Protein AF-A0A8T3WHA7-F1 (afdb_monomer)

Foldseek 3Di:
DKQKDFPPDPPGVLVVLVVLLVQLVVVLVVPDDDDDDPDTDIDIDPDDWDPADAAEPEAWAKAQDDCCVVVVQQLAGIETEQWQAELQQAFPVGTGNLQSAQQLQPLSSRRDSHTYGHDADLVVVLVNVVVSQVVQVVVVHHAAEYEYAPNYACQAPVNPVVLLSVLVSLLVVLHEYEGEHLHHADDVSSLVSLVSSVYAYEDEEEACVSNVSVVSVVSHLVRSVVRLVNSVVSPHNREYEYEFQQADLQRAPRNVSVVVRLPDQAYEYEYGKRSGFVVCCNGVVHSCSLQDPDDDDDPDDDGPQWDQDPSSIITGPDGHVNVVCCCVVVQNRYAYCDDDPVDGRGSDPDGPPVPDDDDDDDDDDD

Secondary structure (DSSP, 8-state):
-PEEEETT-TTHHHHHHHHHHHHHHHHHT-SS---------EEEES--------EEEEEPEEE---GGGT-TT----EEEESBSS-GGGB-TTS-B-TT-S-TT-TTGGG--SS-EEEE--HHHHHHHHHHHHHHHHHTT----EEEE-SSS-S-SGGGHHHHHHHHHHHHHHT-EEEEEESS----HHHHHHHHHTT-EEEEEE--STT-HHHHHTT--HHHHHHHHHHHHHTT-EEEEEEEE-TTSTT-GGGHHHHHHHTTSS-EEEEE-EE-SHHHHHHHHSSTHHHH-S----TTSS--TTEEE-TTS-EEE-S--HHHHHHHHHTTTSEEEEEE-SS-EEESSSS-TT-SS----------

Structure (mmCIF, N/CA/C/O backbone):
data_AF-A0A8T3WHA7-F1
#
_entry.id   AF-A0A8T3WHA7-F1
#
loop_
_atom_site.group_PDB
_atom_site.id
_atom_site.type_symbol
_atom_site.label_atom_id
_atom_site.label_alt_id
_atom_site.label_comp_id
_atom_site.label_asym_id
_atom_site.label_entity_id
_atom_site.label_seq_id
_atom_site.pdbx_PDB_ins_code
_atom_site.Cartn_x
_atom_site.Cartn_y
_atom_site.Cartn_z
_atom_site.occupancy
_atom_site.B_iso_or_equiv
_atom_site.auth_seq_id
_atom_site.auth_comp_id
_atom_site.auth_asym_id
_atom_site.auth_atom_id
_atom_site.pdbx_PDB_model_num
ATOM 1 N N 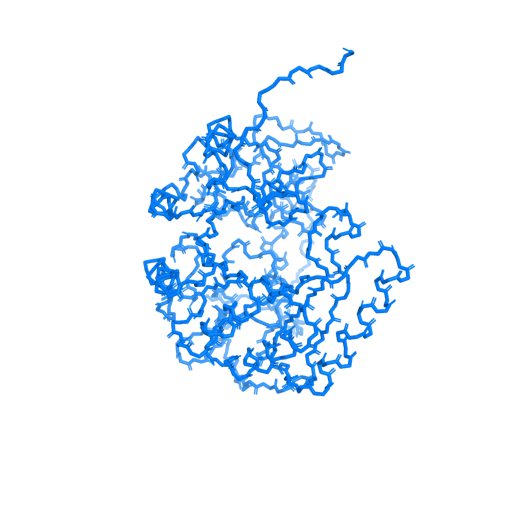. MET A 1 1 ? 27.955 1.549 -12.314 1.00 40.16 1 MET A N 1
ATOM 2 C CA . MET A 1 1 ? 27.304 2.764 -12.848 1.00 40.16 1 MET A CA 1
ATOM 3 C C . MET A 1 1 ? 28.083 3.935 -12.259 1.00 40.16 1 MET A C 1
ATOM 5 O O . MET A 1 1 ? 28.284 3.903 -11.056 1.00 40.16 1 MET A O 1
ATOM 9 N N . LYS A 1 2 ? 28.648 4.851 -13.061 1.00 30.55 2 LYS A N 1
ATOM 10 C CA . LYS A 1 2 ? 29.386 6.024 -12.544 1.00 30.55 2 LYS A CA 1
ATOM 11 C C . LYS A 1 2 ? 28.406 7.191 -12.464 1.00 30.55 2 LYS A C 1
ATOM 13 O O . LYS A 1 2 ? 27.786 7.493 -13.479 1.00 30.55 2 LYS A O 1
ATOM 18 N N . TYR A 1 3 ? 28.237 7.795 -11.293 1.00 37.09 3 TYR A N 1
ATOM 19 C CA . TYR A 1 3 ? 27.283 8.892 -11.108 1.00 37.09 3 TYR A CA 1
ATOM 20 C C . TYR A 1 3 ? 27.925 10.218 -11.524 1.00 37.09 3 TYR A C 1
ATOM 22 O O . TYR A 1 3 ? 29.028 10.520 -11.076 1.00 37.09 3 TYR A O 1
ATOM 30 N N . GLU A 1 4 ? 27.254 10.985 -12.385 1.00 39.81 4 GLU A N 1
ATOM 31 C CA . GLU A 1 4 ? 27.650 12.338 -12.795 1.00 39.81 4 GLU A CA 1
ATOM 32 C C . GLU A 1 4 ? 27.213 13.356 -11.731 1.00 39.81 4 GLU A C 1
ATOM 34 O O . GLU A 1 4 ? 26.035 13.442 -11.380 1.00 39.81 4 GLU A O 1
ATOM 39 N N . ILE A 1 5 ? 28.170 14.119 -11.198 1.00 40.69 5 ILE A N 1
ATOM 40 C CA . ILE A 1 5 ? 27.981 15.039 -10.076 1.00 40.69 5 ILE A CA 1
ATOM 41 C C . ILE A 1 5 ? 28.336 16.463 -10.454 1.00 40.69 5 ILE A C 1
ATOM 43 O O . ILE A 1 5 ? 29.430 16.734 -10.940 1.00 40.69 5 ILE A O 1
ATOM 47 N N . ARG A 1 6 ? 27.437 17.401 -10.141 1.00 39.78 6 ARG A N 1
ATOM 48 C CA . ARG A 1 6 ? 27.752 18.831 -10.161 1.00 39.78 6 ARG A CA 1
ATOM 49 C C . ARG A 1 6 ? 28.336 19.263 -8.817 1.00 39.78 6 ARG A C 1
ATOM 51 O O . ARG A 1 6 ? 27.731 19.012 -7.777 1.00 39.78 6 ARG A O 1
ATOM 58 N N . ASN A 1 7 ? 29.453 19.990 -8.838 1.00 38.12 7 ASN A N 1
ATOM 59 C CA . ASN A 1 7 ? 30.109 20.517 -7.628 1.00 38.12 7 ASN A CA 1
ATOM 60 C C . ASN A 1 7 ? 29.247 21.498 -6.798 1.00 38.12 7 ASN A C 1
ATOM 62 O O . ASN A 1 7 ? 29.589 21.790 -5.655 1.00 38.12 7 ASN A O 1
ATOM 66 N N . ASP A 1 8 ? 28.142 22.015 -7.346 1.00 41.88 8 ASP A N 1
ATOM 67 C CA . ASP A 1 8 ? 27.222 22.948 -6.679 1.00 41.88 8 ASP A CA 1
ATOM 68 C C . ASP A 1 8 ? 25.959 22.280 -6.099 1.00 41.88 8 ASP A C 1
ATOM 70 O O . ASP A 1 8 ? 25.165 22.934 -5.414 1.00 41.88 8 ASP A O 1
ATOM 74 N N . ALA A 1 9 ? 25.755 20.981 -6.329 1.00 41.91 9 ALA A N 1
ATOM 75 C CA . ALA A 1 9 ? 24.540 20.291 -5.921 1.00 41.91 9 ALA A CA 1
ATOM 76 C C . ALA A 1 9 ? 24.609 19.850 -4.449 1.00 41.91 9 ALA A C 1
ATOM 78 O O . ALA A 1 9 ? 25.052 18.752 -4.130 1.00 41.91 9 ALA A O 1
ATOM 79 N N . ARG A 1 10 ? 24.081 20.677 -3.534 1.00 42.28 10 ARG A N 1
ATOM 80 C CA . ARG A 1 10 ? 23.815 20.264 -2.135 1.00 42.28 10 ARG A CA 1
ATOM 81 C C . ARG A 1 10 ? 22.790 19.116 -2.019 1.00 42.28 10 ARG A C 1
ATOM 83 O O . ARG A 1 10 ? 22.665 18.539 -0.946 1.00 42.28 10 ARG A O 1
ATOM 90 N N . HIS A 1 11 ? 22.097 18.778 -3.113 1.00 51.94 11 HIS A N 1
ATOM 91 C CA . HIS A 1 11 ? 21.037 17.764 -3.197 1.00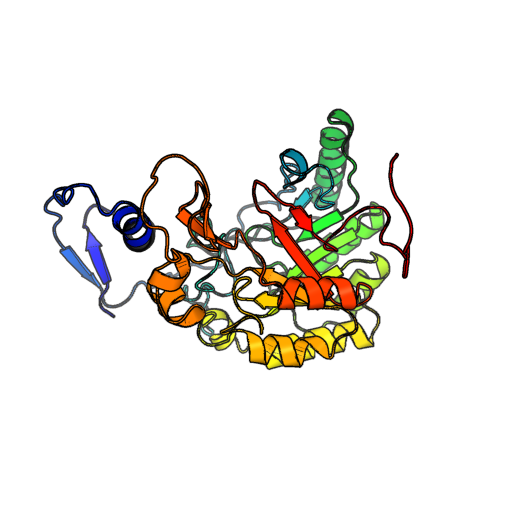 51.94 11 HIS A CA 1
ATOM 92 C C . HIS A 1 11 ? 21.142 16.959 -4.501 1.00 51.94 11 HIS A C 1
ATOM 94 O O . HIS A 1 11 ? 20.282 17.013 -5.378 1.00 51.94 11 HIS A O 1
ATOM 100 N N . LEU A 1 12 ? 22.257 16.258 -4.663 1.00 45.53 12 LEU A N 1
ATOM 101 C CA . LEU A 1 12 ? 22.619 15.569 -5.895 1.00 45.53 12 LEU A CA 1
ATOM 102 C C . LEU A 1 12 ? 21.542 14.614 -6.438 1.00 45.53 12 LEU A C 1
ATOM 104 O O . LEU A 1 12 ? 21.208 14.664 -7.621 1.00 45.53 12 LEU A O 1
ATOM 108 N N . ASP A 1 13 ? 20.943 13.788 -5.584 1.00 47.16 13 ASP A N 1
ATOM 109 C CA . ASP A 1 13 ? 19.975 12.794 -6.064 1.00 47.16 13 ASP A CA 1
ATOM 110 C C . ASP A 1 13 ? 18.597 13.410 -6.357 1.00 47.16 13 ASP A C 1
ATOM 112 O O . ASP A 1 13 ? 17.824 12.857 -7.142 1.00 47.16 13 ASP A O 1
ATOM 116 N N . GLU A 1 14 ? 18.294 14.591 -5.799 1.00 48.38 14 GLU A N 1
ATOM 117 C CA . GLU A 1 14 ? 17.139 15.385 -6.236 1.00 48.38 14 GLU A CA 1
ATOM 118 C C . GLU A 1 14 ? 17.331 15.859 -7.679 1.00 48.38 14 GLU A C 1
ATOM 120 O O . GLU A 1 14 ? 16.380 15.845 -8.459 1.00 48.38 14 GLU A O 1
ATOM 125 N N . VAL A 1 15 ? 18.563 16.218 -8.062 1.00 45.53 15 VAL A N 1
ATOM 126 C CA . VAL A 1 15 ? 18.905 16.586 -9.442 1.00 45.53 15 VAL A CA 1
ATOM 127 C C . VAL A 1 15 ? 18.778 15.376 -10.368 1.00 45.53 15 VAL A C 1
ATOM 129 O O . VAL A 1 15 ? 18.113 15.493 -11.393 1.00 45.53 15 VAL A O 1
ATOM 132 N N . ILE A 1 16 ? 19.306 14.204 -9.998 1.00 48.34 16 ILE A N 1
ATOM 133 C CA . ILE A 1 16 ? 19.208 12.973 -10.810 1.00 48.34 16 ILE A CA 1
ATOM 134 C C . ILE A 1 16 ? 17.740 12.576 -11.043 1.00 48.34 16 ILE A C 1
ATOM 136 O O . ILE A 1 16 ? 17.323 12.343 -12.179 1.00 48.34 16 ILE A O 1
ATOM 140 N N . ARG A 1 17 ? 16.912 12.570 -9.989 1.00 49.81 17 ARG A N 1
ATOM 141 C CA . ARG A 1 17 ? 15.473 12.263 -10.108 1.00 49.81 17 ARG A CA 1
ATOM 142 C C . ARG A 1 17 ? 14.710 13.323 -10.894 1.00 49.81 17 ARG A C 1
ATOM 144 O O . ARG A 1 17 ? 13.746 12.988 -11.582 1.00 49.81 17 ARG A O 1
ATOM 151 N N . LYS A 1 18 ? 15.122 14.589 -10.795 1.00 49.97 18 LYS A N 1
ATOM 152 C CA . LYS A 1 18 ? 14.553 15.681 -11.586 1.00 49.97 18 LYS A CA 1
ATOM 153 C C . LYS A 1 18 ? 14.903 15.525 -13.063 1.00 49.97 18 LYS A C 1
ATOM 155 O O . LYS A 1 18 ? 14.008 15.709 -13.870 1.00 49.97 18 LYS A O 1
ATOM 160 N N . VAL A 1 19 ? 16.127 15.120 -13.410 1.00 47.56 19 VAL A N 1
ATOM 161 C CA . VAL A 1 19 ? 16.566 14.876 -14.798 1.00 47.56 19 VAL A CA 1
ATOM 162 C C . VAL A 1 19 ? 15.816 13.696 -15.426 1.00 47.56 19 VAL A C 1
ATOM 164 O O . VAL A 1 19 ? 15.182 13.878 -16.457 1.00 47.56 19 VAL A O 1
ATOM 167 N N . ALA A 1 20 ? 15.737 12.540 -14.758 1.00 49.28 20 ALA A N 1
ATOM 168 C CA . ALA A 1 20 ? 15.007 11.373 -15.283 1.00 49.28 20 ALA A CA 1
ATOM 169 C C . ALA A 1 20 ? 13.495 11.619 -15.508 1.00 49.28 20 ALA A C 1
ATOM 171 O O . ALA A 1 20 ? 12.831 10.893 -16.245 1.00 49.28 20 ALA A O 1
ATOM 172 N N . ARG A 1 21 ? 12.924 12.634 -14.847 1.00 50.75 21 ARG A N 1
ATOM 173 C CA . ARG A 1 21 ? 11.528 13.077 -15.021 1.00 50.75 21 ARG A CA 1
ATOM 174 C C . ARG A 1 21 ? 11.394 14.260 -15.966 1.00 50.75 21 ARG A C 1
ATOM 176 O O . ARG A 1 21 ? 10.354 14.400 -16.604 1.00 50.75 21 ARG A O 1
ATOM 183 N N . GLN A 1 22 ? 12.429 15.093 -16.054 1.00 51.22 22 GLN A N 1
ATOM 184 C CA . GLN A 1 22 ? 12.576 16.073 -17.115 1.00 51.22 22 GLN A CA 1
ATOM 185 C C . GLN A 1 22 ? 12.538 15.346 -18.460 1.00 51.22 22 GLN A C 1
ATOM 187 O O . GLN A 1 22 ? 11.858 15.833 -19.339 1.00 51.22 22 GLN A O 1
ATOM 192 N N . ASP A 1 23 ? 13.080 14.129 -18.572 1.00 52.00 23 ASP A N 1
ATOM 193 C CA . ASP A 1 23 ? 12.913 13.288 -19.767 1.00 52.00 23 ASP A CA 1
ATOM 194 C C . ASP A 1 23 ? 11.439 12.991 -20.095 1.00 52.00 23 ASP A C 1
ATOM 196 O O . ASP A 1 23 ? 11.035 13.079 -21.250 1.00 52.00 23 ASP A O 1
ATOM 200 N N . VAL A 1 24 ? 10.598 12.684 -19.097 1.00 51.25 24 VAL A N 1
ATOM 201 C CA . VAL A 1 24 ? 9.149 12.479 -19.308 1.00 51.25 24 VAL A CA 1
ATOM 202 C C . VAL A 1 24 ? 8.465 13.789 -19.711 1.00 51.25 24 VAL A C 1
ATOM 204 O O . VAL A 1 24 ? 7.622 13.794 -20.604 1.00 51.25 24 VAL A O 1
ATOM 207 N N . TYR A 1 25 ? 8.826 14.905 -19.074 1.00 52.03 25 TYR A N 1
ATOM 208 C CA . TYR A 1 25 ? 8.249 16.227 -19.332 1.00 52.03 25 TYR A CA 1
ATOM 209 C C . TYR A 1 25 ? 8.681 16.821 -20.687 1.00 52.03 25 TYR A C 1
ATOM 211 O O . TYR A 1 25 ? 7.833 17.282 -21.446 1.00 52.03 25 TYR A O 1
ATOM 219 N N . ASP A 1 26 ? 9.971 16.776 -21.014 1.00 52.84 26 ASP A N 1
ATOM 220 C CA . ASP A 1 26 ? 10.573 17.275 -22.255 1.00 52.84 26 ASP A CA 1
ATOM 221 C C . ASP A 1 26 ? 10.118 16.455 -23.459 1.00 52.84 26 ASP A C 1
ATOM 223 O O . ASP A 1 26 ? 9.822 17.024 -24.507 1.00 52.84 26 ASP A O 1
ATOM 227 N N . PHE A 1 27 ? 9.978 15.136 -23.299 1.00 50.53 27 PHE A N 1
ATOM 228 C CA . PHE A 1 27 ? 9.479 14.266 -24.359 1.00 50.53 27 PHE A CA 1
ATOM 229 C C . PHE A 1 27 ? 7.970 14.444 -24.605 1.00 50.53 27 PHE A C 1
ATOM 231 O O . PHE A 1 27 ? 7.533 14.531 -25.750 1.00 50.53 27 PHE A O 1
ATOM 238 N N . MET A 1 28 ? 7.156 14.590 -23.547 1.00 47.47 28 MET A N 1
ATOM 239 C CA . MET A 1 28 ? 5.741 14.994 -23.677 1.00 47.47 28 MET A CA 1
ATOM 240 C C . MET A 1 28 ? 5.586 16.356 -24.381 1.00 47.47 28 MET A C 1
ATOM 242 O O . MET A 1 28 ? 4.545 16.641 -24.973 1.00 47.47 28 MET A O 1
ATOM 246 N N . LEU A 1 29 ? 6.621 17.198 -24.319 1.00 49.56 29 LEU A N 1
ATOM 247 C CA . LEU A 1 29 ? 6.696 18.523 -24.922 1.00 49.56 29 LEU A CA 1
ATOM 248 C C . LEU A 1 29 ? 7.564 18.563 -26.185 1.00 49.56 29 LEU A C 1
ATOM 250 O O . LEU A 1 29 ? 8.117 19.627 -26.473 1.00 49.56 29 LEU A O 1
ATOM 254 N N . GLU A 1 30 ? 7.644 17.483 -26.978 1.00 47.81 30 GLU A N 1
ATOM 255 C CA . GLU A 1 30 ? 8.299 17.449 -28.302 1.00 47.81 30 GLU A CA 1
ATOM 256 C C . GLU A 1 30 ? 7.626 18.374 -29.352 1.00 47.81 30 GLU A C 1
ATOM 258 O O . GLU A 1 30 ? 7.249 17.983 -30.449 1.00 47.81 30 GLU A O 1
ATOM 263 N N . ARG A 1 31 ? 7.492 19.659 -29.022 1.00 46.69 31 ARG A N 1
ATOM 264 C CA . ARG A 1 31 ? 7.712 20.842 -29.850 1.00 46.69 31 ARG A CA 1
ATOM 265 C C . ARG A 1 31 ? 8.140 22.013 -28.956 1.00 46.69 31 ARG A C 1
ATOM 267 O O . ARG A 1 31 ? 7.382 22.972 -28.809 1.00 46.69 31 ARG A O 1
ATOM 274 N N . LYS A 1 32 ? 9.360 22.006 -28.409 1.00 40.16 32 LYS A N 1
ATOM 275 C CA . LYS A 1 32 ? 10.123 23.249 -28.177 1.00 40.16 32 LYS A CA 1
ATOM 276 C C . LYS A 1 32 ? 11.614 22.982 -27.982 1.00 40.16 32 LYS A C 1
ATOM 278 O O . LYS A 1 32 ? 12.018 21.958 -27.460 1.00 40.16 32 LYS A O 1
ATOM 283 N N . LYS A 1 33 ? 12.393 23.928 -28.514 1.00 43.38 33 LYS A N 1
ATOM 284 C CA . LYS A 1 33 ? 13.851 23.919 -28.691 1.00 43.38 33 LYS A CA 1
ATOM 285 C C . LYS A 1 33 ? 14.609 23.400 -27.459 1.00 43.38 33 LYS A C 1
ATOM 287 O O . LYS A 1 33 ? 14.170 23.691 -26.348 1.00 43.38 33 LYS A O 1
ATOM 292 N N . PRO A 1 34 ? 15.779 22.760 -27.656 1.00 41.41 34 PRO A N 1
ATOM 293 C CA . PRO A 1 34 ? 16.644 22.363 -26.552 1.00 41.41 34 PRO A CA 1
ATOM 294 C C . PRO A 1 34 ? 16.925 23.575 -25.662 1.00 41.41 34 PRO A C 1
ATOM 296 O O . PRO A 1 34 ? 17.390 24.618 -26.134 1.00 41.41 34 PRO A O 1
ATOM 299 N N . VAL A 1 35 ? 16.594 23.456 -24.377 1.00 43.19 35 VAL A N 1
ATOM 300 C CA . VAL A 1 35 ? 17.000 24.437 -23.374 1.00 43.19 35 VAL A CA 1
ATOM 301 C C . VAL A 1 35 ? 18.508 24.286 -23.224 1.00 43.19 35 VAL A C 1
ATOM 303 O O . VAL A 1 35 ? 18.991 23.202 -22.911 1.00 43.19 35 VAL A O 1
ATOM 306 N N . ALA A 1 36 ? 19.251 25.360 -23.492 1.00 37.62 36 ALA A N 1
ATOM 307 C CA . ALA A 1 36 ? 20.700 25.380 -23.349 1.00 37.62 36 ALA A CA 1
ATOM 308 C C . ALA A 1 36 ? 21.089 24.916 -21.937 1.00 37.62 36 ALA A C 1
ATOM 310 O O . ALA A 1 36 ? 20.814 25.593 -20.941 1.00 37.62 36 ALA A O 1
ATOM 311 N N . THR A 1 37 ? 21.714 23.746 -21.850 1.00 42.59 37 THR A N 1
ATOM 312 C CA . THR A 1 37 ? 22.305 23.237 -20.617 1.00 42.59 37 THR A CA 1
ATOM 313 C C . THR A 1 37 ? 23.469 24.150 -20.253 1.00 42.59 37 THR A C 1
ATOM 315 O O . THR A 1 37 ? 24.448 24.235 -20.991 1.00 42.59 37 THR A O 1
ATOM 318 N N . ARG A 1 38 ? 23.349 24.877 -19.134 1.00 39.62 38 ARG A N 1
ATOM 319 C CA . ARG A 1 38 ? 24.475 25.605 -18.530 1.00 39.62 38 ARG A CA 1
ATOM 320 C C . ARG A 1 38 ? 25.650 24.641 -18.367 1.00 39.62 38 ARG A C 1
ATOM 322 O O . ARG A 1 38 ? 25.453 23.568 -17.805 1.00 39.62 38 ARG A O 1
ATOM 329 N N . GLU A 1 39 ? 26.837 25.052 -18.808 1.00 37.31 39 GLU A N 1
ATOM 330 C CA . GLU A 1 39 ? 28.090 24.347 -18.533 1.00 37.31 39 GLU A CA 1
ATOM 331 C C . GLU A 1 39 ? 28.234 24.156 -17.019 1.00 37.31 39 GLU A C 1
ATOM 333 O O . GLU A 1 39 ? 28.445 25.107 -16.265 1.00 37.31 39 GLU A O 1
ATOM 338 N N . SER A 1 40 ? 28.051 22.923 -16.561 1.00 39.84 40 SER A N 1
ATOM 339 C CA . SER A 1 40 ? 28.332 22.518 -15.191 1.00 39.84 40 SER A CA 1
ATOM 340 C C . SER A 1 40 ? 29.525 21.581 -15.197 1.00 39.84 40 SER A C 1
ATOM 342 O O . SER A 1 40 ? 29.565 20.625 -15.965 1.00 39.84 40 SER A O 1
ATOM 344 N N . THR A 1 41 ? 30.505 21.863 -14.343 1.00 37.88 41 THR A N 1
ATOM 345 C CA . THR A 1 41 ? 31.694 21.029 -14.173 1.00 37.88 41 THR A CA 1
ATOM 346 C C . THR A 1 41 ? 31.289 19.693 -13.550 1.00 37.88 41 THR A C 1
ATOM 348 O O . THR A 1 41 ? 30.722 19.664 -12.455 1.00 37.88 41 THR A O 1
ATOM 351 N N . VAL A 1 42 ? 31.558 18.611 -14.277 1.00 41.38 42 VAL A N 1
ATOM 352 C CA . VAL A 1 42 ? 31.178 17.235 -13.940 1.00 41.38 42 VAL A CA 1
ATOM 353 C C . VAL A 1 42 ? 32.259 16.563 -13.092 1.00 41.38 42 VAL A C 1
ATOM 355 O O . VAL A 1 42 ? 33.441 16.626 -13.425 1.00 41.38 42 VAL A O 1
ATOM 358 N N . VAL A 1 43 ? 31.853 15.870 -12.030 1.00 40.94 43 VAL A N 1
ATOM 359 C CA . VAL A 1 43 ? 32.687 14.973 -11.216 1.00 40.94 43 VAL A CA 1
ATOM 360 C C . VAL A 1 43 ? 32.033 13.593 -11.183 1.00 40.94 43 VAL A C 1
ATOM 362 O O . VAL A 1 43 ? 30.818 13.498 -11.102 1.00 40.94 43 VAL A O 1
ATOM 365 N N . TYR A 1 44 ? 32.815 12.516 -11.243 1.00 44.50 44 TYR A N 1
ATOM 366 C CA . TYR A 1 44 ? 32.292 11.150 -11.153 1.00 44.50 44 TYR A CA 1
ATOM 367 C C . TYR A 1 44 ? 32.614 10.545 -9.785 1.00 44.50 44 TYR A C 1
ATOM 369 O O . TYR A 1 44 ? 33.762 10.632 -9.350 1.00 44.50 44 TYR A O 1
ATOM 377 N N . VAL A 1 45 ? 31.637 9.911 -9.128 1.00 41.94 45 VAL A N 1
ATOM 378 C CA . VAL A 1 45 ? 31.883 9.070 -7.938 1.00 41.94 45 VAL A CA 1
ATOM 379 C C . VAL A 1 45 ? 31.436 7.636 -8.184 1.00 41.94 45 VAL A C 1
ATOM 381 O O . VAL A 1 45 ? 30.446 7.382 -8.877 1.00 41.94 45 VAL A O 1
ATOM 384 N N . ASP A 1 46 ? 32.188 6.705 -7.603 1.00 37.94 46 ASP A N 1
ATOM 385 C CA . ASP A 1 46 ? 31.959 5.269 -7.754 1.00 37.94 46 ASP A CA 1
ATOM 386 C C . ASP A 1 46 ? 30.933 4.717 -6.742 1.00 37.94 46 ASP A C 1
ATOM 388 O O . ASP A 1 46 ? 30.377 3.646 -6.974 1.00 37.94 46 ASP A O 1
ATOM 392 N N . ASP A 1 47 ? 30.662 5.436 -5.642 1.00 41.22 47 ASP A N 1
ATOM 393 C CA . ASP A 1 47 ? 29.759 5.004 -4.564 1.00 41.22 47 ASP A CA 1
ATOM 394 C C . ASP A 1 47 ? 29.211 6.208 -3.763 1.00 41.22 47 ASP A C 1
ATOM 396 O O . ASP A 1 47 ? 29.966 7.119 -3.411 1.00 41.22 47 ASP A O 1
ATOM 400 N N . ILE A 1 48 ? 27.909 6.210 -3.446 1.00 46.19 48 ILE A N 1
ATOM 401 C CA . ILE A 1 48 ? 27.276 7.152 -2.507 1.00 46.19 48 ILE A CA 1
ATOM 402 C C . ILE A 1 48 ? 26.942 6.364 -1.238 1.00 46.19 48 ILE A C 1
ATOM 404 O O . ILE A 1 48 ? 25.850 5.822 -1.072 1.00 46.19 48 ILE A O 1
ATOM 408 N N . GLN A 1 49 ? 27.895 6.302 -0.307 1.00 39.44 49 GLN A N 1
ATOM 409 C CA . GLN A 1 49 ? 27.667 5.632 0.972 1.00 39.44 49 GLN A CA 1
ATOM 410 C C . GLN A 1 49 ? 26.908 6.538 1.938 1.00 39.44 49 GLN A C 1
ATOM 412 O O . GLN A 1 49 ? 27.487 7.349 2.665 1.00 39.44 49 GLN A O 1
ATOM 417 N N . SER A 1 50 ? 25.596 6.344 2.011 1.00 42.06 50 SER A N 1
ATOM 418 C CA . SER A 1 50 ? 24.815 6.815 3.149 1.00 42.06 50 SER A CA 1
ATOM 419 C C . SER A 1 50 ? 25.254 6.060 4.411 1.00 42.06 50 SER A C 1
ATOM 421 O O . SER A 1 50 ? 24.940 4.886 4.594 1.00 42.06 50 SER A O 1
ATOM 423 N N . ARG A 1 51 ? 25.972 6.735 5.319 1.00 40.75 51 ARG A N 1
ATOM 424 C CA . ARG A 1 51 ? 26.222 6.255 6.697 1.00 40.75 51 ARG A CA 1
ATOM 425 C C . ARG A 1 51 ? 24.998 6.448 7.607 1.00 40.75 51 ARG A C 1
ATOM 427 O O . ARG A 1 51 ? 25.150 6.559 8.826 1.00 40.75 51 ARG A O 1
ATOM 434 N N . ALA A 1 52 ? 23.802 6.599 7.041 1.00 44.84 52 ALA A N 1
ATOM 435 C CA . ALA A 1 52 ? 22.651 7.059 7.794 1.00 44.84 52 ALA A CA 1
ATOM 436 C C . ALA A 1 52 ? 22.117 5.955 8.708 1.00 44.84 52 ALA A C 1
ATOM 438 O O . ALA A 1 52 ? 21.475 5.002 8.275 1.00 44.84 52 ALA A O 1
ATOM 439 N N . LYS A 1 53 ? 22.370 6.113 10.007 1.00 54.31 53 LYS A N 1
ATOM 440 C CA . LYS A 1 53 ? 21.639 5.380 11.036 1.00 54.31 53 LYS A CA 1
ATOM 441 C C . LYS A 1 53 ? 20.189 5.855 11.026 1.00 54.31 53 LYS A C 1
ATOM 443 O O . LYS A 1 53 ? 19.927 7.050 10.873 1.00 54.31 53 LYS A O 1
ATOM 448 N N . ILE A 1 54 ? 19.264 4.921 11.223 1.00 61.03 54 ILE A N 1
ATOM 449 C CA . ILE A 1 54 ? 17.855 5.241 11.432 1.00 61.03 54 ILE A CA 1
ATOM 450 C C . ILE A 1 54 ? 17.744 6.280 12.551 1.00 61.03 54 ILE A C 1
ATOM 452 O O . ILE A 1 54 ? 18.225 6.051 13.661 1.00 61.03 54 ILE A O 1
ATOM 456 N N . THR A 1 55 ? 17.143 7.426 12.241 1.00 60.06 55 THR A N 1
ATOM 457 C CA . THR A 1 55 ? 17.082 8.573 13.155 1.00 60.06 55 THR A CA 1
ATOM 458 C C . THR A 1 55 ? 15.625 8.857 13.537 1.00 60.06 55 THR A C 1
ATOM 460 O O . THR A 1 55 ? 14.768 8.914 12.654 1.00 60.06 55 THR A O 1
ATOM 463 N N . PRO A 1 56 ? 15.295 9.037 14.826 1.00 69.81 56 PRO A N 1
ATOM 464 C CA . PRO A 1 56 ? 13.966 9.491 15.227 1.00 69.81 56 PRO A CA 1
ATOM 465 C C . PRO A 1 56 ? 13.688 10.917 14.716 1.00 69.81 56 PRO A C 1
ATOM 467 O O . PRO A 1 56 ? 14.505 11.809 14.928 1.00 69.81 56 PRO A O 1
ATOM 470 N N . LEU A 1 57 ? 12.540 11.152 14.074 1.00 66.62 57 LEU A N 1
ATOM 471 C CA . LEU A 1 57 ? 12.120 12.479 13.561 1.00 66.62 57 LEU A CA 1
ATOM 472 C C . LEU A 1 57 ? 11.050 13.156 14.435 1.00 66.62 57 LEU A C 1
ATOM 474 O O . LEU A 1 57 ? 10.540 14.222 14.104 1.00 66.62 57 LEU A O 1
ATOM 478 N N . GLY A 1 58 ? 10.705 12.539 15.566 1.00 76.06 58 GLY A N 1
ATOM 479 C CA . GLY A 1 58 ? 9.603 12.952 16.436 1.00 76.06 58 GLY A CA 1
ATOM 480 C C . GLY A 1 58 ? 8.356 12.093 16.233 1.00 76.06 58 GLY A C 1
ATOM 481 O O . GLY A 1 58 ? 8.432 11.001 15.675 1.00 76.06 58 GLY A O 1
ATOM 482 N N . HIS A 1 59 ? 7.205 12.560 16.715 1.00 79.69 59 HIS A N 1
ATOM 483 C CA . HIS A 1 59 ? 5.983 11.753 16.753 1.00 79.69 59 HIS A CA 1
ATOM 484 C C . HIS A 1 59 ? 5.326 11.551 15.377 1.00 79.69 59 HIS A C 1
ATOM 486 O O . HIS A 1 59 ? 5.435 12.379 14.466 1.00 79.69 59 HIS A O 1
ATOM 492 N N . ALA A 1 60 ? 4.593 10.446 15.235 1.00 81.06 60 ALA A N 1
ATOM 493 C CA . ALA A 1 60 ? 3.811 10.151 14.043 1.00 81.06 60 ALA A CA 1
ATOM 494 C C . ALA A 1 60 ? 2.700 11.191 13.807 1.00 81.06 60 ALA A C 1
ATOM 496 O O . ALA A 1 60 ? 1.980 11.609 14.718 1.00 81.06 60 ALA A O 1
ATOM 497 N N . GLU A 1 61 ? 2.558 11.618 12.553 1.00 83.56 61 GLU A N 1
ATOM 498 C CA . GLU A 1 61 ? 1.589 12.634 12.145 1.00 83.56 61 GLU A CA 1
ATOM 499 C C . GLU A 1 61 ? 0.310 11.987 11.613 1.00 83.56 61 GLU A C 1
ATOM 501 O O . GLU A 1 61 ? 0.350 11.208 10.660 1.00 83.56 61 GLU A O 1
ATOM 506 N N . VAL A 1 62 ? -0.836 12.376 12.176 1.00 83.56 62 VAL A N 1
ATOM 507 C CA . VAL A 1 62 ? -2.154 12.070 11.611 1.00 83.56 62 VAL A CA 1
ATOM 508 C C . VAL A 1 62 ? -2.535 13.196 10.658 1.00 83.56 62 VAL A C 1
ATOM 510 O O . VAL A 1 62 ? -2.676 14.346 11.067 1.00 83.56 62 VAL A O 1
ATOM 513 N N . ARG A 1 63 ? -2.703 12.872 9.375 1.00 84.00 63 ARG A N 1
ATOM 514 C CA . ARG A 1 63 ? -3.058 13.845 8.332 1.00 84.00 63 ARG A CA 1
ATOM 515 C C . ARG A 1 63 ? -4.522 13.690 7.940 1.00 84.00 63 ARG A C 1
ATOM 517 O O . ARG A 1 63 ? -4.907 12.643 7.417 1.00 84.00 63 ARG A O 1
ATOM 524 N N . THR A 1 64 ? -5.306 14.747 8.140 1.00 77.88 64 THR A N 1
ATOM 525 C CA . THR A 1 64 ? -6.731 14.836 7.765 1.00 77.88 64 THR A CA 1
ATOM 526 C C . THR A 1 64 ? -6.951 15.144 6.285 1.00 77.88 64 THR A C 1
ATOM 528 O O . THR A 1 64 ? -8.027 14.873 5.758 1.00 77.88 64 THR A O 1
ATOM 531 N N . SER A 1 65 ? -5.928 15.650 5.583 1.00 65.31 65 SER A N 1
ATOM 532 C CA . SER A 1 65 ? -5.978 15.906 4.142 1.00 65.31 65 SER A CA 1
ATOM 533 C C . SER A 1 65 ? -5.901 14.595 3.342 1.00 65.31 65 SER A C 1
ATOM 535 O O . SER A 1 65 ? -4.841 14.028 3.031 1.00 65.31 65 SER A O 1
ATOM 537 N N . GLY A 1 66 ? -7.088 14.072 3.045 1.00 59.97 66 GLY A N 1
ATOM 538 C CA . GLY A 1 66 ? -7.314 12.854 2.277 1.00 59.97 66 GLY A CA 1
ATOM 539 C C . GLY A 1 66 ? -7.705 13.117 0.825 1.00 59.97 66 GLY A C 1
ATOM 540 O O . GLY A 1 66 ? -7.805 14.249 0.367 1.00 59.97 66 GLY A O 1
ATOM 541 N N . LYS A 1 67 ? -7.956 12.032 0.087 1.00 62.78 67 LYS A N 1
ATOM 542 C CA . LYS A 1 67 ? -8.526 12.108 -1.268 1.00 62.78 67 LYS A CA 1
ATOM 543 C C . LYS A 1 67 ? -9.968 12.623 -1.272 1.00 62.78 67 LYS A C 1
ATOM 545 O O . LYS A 1 67 ? -10.440 13.036 -2.322 1.00 62.78 67 LYS A O 1
ATOM 550 N N . GLN A 1 68 ? -10.639 12.615 -0.123 1.00 64.00 68 GLN A N 1
ATOM 551 C CA . GLN A 1 68 ? -12.034 13.029 0.028 1.00 64.00 68 GLN A CA 1
ATOM 552 C C . GLN A 1 68 ? -12.313 14.485 -0.283 1.00 64.00 68 GLN A C 1
ATOM 554 O O . GLN A 1 68 ? -13.391 14.789 -0.771 1.00 64.00 68 GLN A O 1
ATOM 559 N N . THR A 1 69 ? -11.329 15.362 -0.096 1.00 62.19 69 THR A N 1
ATOM 560 C CA . THR A 1 69 ? -11.452 16.766 -0.506 1.00 62.19 69 THR A CA 1
ATOM 561 C C . THR A 1 69 ? -11.686 16.905 -2.012 1.00 62.19 69 THR A C 1
ATOM 563 O O . THR A 1 69 ? -12.240 17.900 -2.461 1.00 62.19 69 THR A O 1
ATOM 566 N N . LYS A 1 70 ? -11.283 15.896 -2.799 1.00 61.34 70 LYS A N 1
ATOM 567 C CA . LYS A 1 70 ? -11.544 15.791 -4.239 1.00 61.34 70 LYS A CA 1
ATOM 568 C C . LYS A 1 70 ? -12.605 14.736 -4.587 1.00 61.34 70 LYS A C 1
ATOM 570 O O . LYS A 1 70 ? -13.252 14.854 -5.619 1.00 61.34 70 LYS A O 1
ATOM 575 N N . PHE A 1 71 ? -12.759 13.703 -3.759 1.00 64.00 71 PHE A N 1
ATOM 576 C CA . PHE A 1 71 ? -13.631 12.547 -3.990 1.00 64.00 71 PHE A CA 1
ATOM 577 C C . PHE A 1 71 ? -14.407 12.188 -2.711 1.00 64.00 71 PHE A C 1
ATOM 579 O O . PHE A 1 71 ? -13.979 11.268 -2.003 1.00 64.00 71 PHE A O 1
ATOM 586 N N . PRO A 1 72 ? -15.512 12.890 -2.395 1.00 64.19 72 PRO A N 1
ATOM 587 C CA . PRO A 1 72 ? -16.216 12.773 -1.110 1.00 64.19 72 PRO A CA 1
ATOM 588 C C . PRO A 1 72 ? -16.573 11.335 -0.698 1.00 64.19 72 PRO A C 1
ATOM 590 O O . PRO A 1 72 ? -16.510 10.997 0.482 1.00 64.19 72 PRO A O 1
ATOM 593 N N . ASP A 1 73 ? -16.835 10.456 -1.669 1.00 62.28 73 ASP A N 1
ATOM 594 C CA . ASP A 1 73 ? -17.216 9.056 -1.430 1.00 62.28 73 ASP A CA 1
ATOM 595 C C . ASP A 1 73 ? -16.057 8.127 -1.025 1.00 62.28 73 ASP A C 1
ATOM 597 O O . ASP A 1 73 ? -16.275 6.992 -0.599 1.00 62.28 73 ASP A O 1
ATOM 601 N N . CYS A 1 74 ? -14.801 8.562 -1.158 1.00 67.62 74 CYS A N 1
ATOM 602 C CA . CYS A 1 74 ? -13.640 7.753 -0.787 1.00 67.62 74 CYS A CA 1
ATOM 603 C C . CYS A 1 74 ? -13.610 7.553 0.734 1.00 67.62 74 CYS A C 1
ATOM 605 O O . CYS A 1 74 ? -13.463 8.540 1.420 1.00 67.62 74 CYS A O 1
ATOM 607 N N . LEU A 1 75 ? -13.648 6.347 1.321 1.00 67.75 75 LEU A N 1
ATOM 608 C CA . LEU A 1 75 ? -13.612 6.250 2.807 1.00 67.75 75 LEU A CA 1
ATOM 609 C C . LEU A 1 75 ? -12.240 6.473 3.460 1.00 67.75 75 LEU A C 1
ATOM 611 O O . LEU A 1 75 ? -12.104 6.237 4.653 1.00 67.75 75 LEU A O 1
ATOM 615 N N . LEU A 1 76 ? -11.199 6.861 2.720 1.00 73.31 76 LEU A N 1
ATOM 616 C CA . LEU A 1 76 ? -9.879 7.102 3.311 1.00 73.31 76 LEU A CA 1
ATOM 617 C C . LEU A 1 76 ? -9.855 8.463 4.013 1.00 73.31 76 LEU A C 1
ATOM 619 O O . LEU A 1 76 ? -9.475 9.469 3.407 1.00 73.31 76 LEU A O 1
ATOM 623 N N . ASP A 1 77 ? -10.255 8.457 5.284 1.00 79.88 77 ASP A N 1
ATOM 624 C CA . ASP A 1 77 ? -10.521 9.664 6.067 1.00 79.88 77 ASP A CA 1
ATOM 625 C C . ASP A 1 77 ? -9.240 10.356 6.533 1.00 79.88 77 ASP A C 1
ATOM 627 O O . ASP A 1 77 ? -9.069 11.567 6.391 1.00 79.88 77 ASP A O 1
ATOM 631 N N . VAL A 1 78 ? -8.316 9.575 7.088 1.00 86.62 78 VAL A N 1
ATOM 632 C CA . VAL A 1 78 ? -7.064 10.074 7.660 1.00 86.62 78 VAL A CA 1
ATOM 633 C C . VAL A 1 78 ? -5.901 9.177 7.260 1.00 86.62 78 VAL A C 1
ATOM 635 O O . VAL A 1 78 ? -6.080 8.000 6.945 1.00 86.62 78 VAL A O 1
ATOM 638 N N . ASN A 1 79 ? -4.695 9.735 7.247 1.00 89.56 79 ASN A N 1
ATOM 639 C CA . ASN A 1 79 ? -3.481 9.016 6.870 1.00 89.56 79 ASN A CA 1
ATOM 640 C C . ASN A 1 79 ? -2.470 9.045 8.013 1.00 89.56 79 ASN A C 1
ATOM 642 O O . ASN A 1 79 ? -2.330 10.072 8.678 1.00 89.56 79 ASN A O 1
ATOM 646 N N . LEU A 1 80 ? -1.759 7.936 8.184 1.00 91.88 80 LEU A N 1
ATOM 647 C CA . LEU A 1 80 ? -0.668 7.775 9.134 1.00 91.88 80 LEU A CA 1
ATOM 648 C C . LEU A 1 80 ? 0.515 7.114 8.422 1.00 91.88 80 LEU A C 1
ATOM 650 O O . LEU A 1 80 ? 0.367 6.070 7.783 1.00 91.88 80 LEU A O 1
ATOM 654 N N . ASP A 1 81 ? 1.684 7.729 8.540 1.00 91.25 81 ASP A N 1
ATOM 655 C CA . ASP A 1 81 ? 2.955 7.205 8.048 1.00 91.25 81 ASP A CA 1
ATOM 656 C C . ASP A 1 81 ? 3.925 7.099 9.240 1.00 91.25 81 ASP A C 1
ATOM 658 O O . ASP A 1 81 ? 4.046 8.041 10.026 1.00 91.25 81 ASP A O 1
ATOM 662 N N . PHE A 1 82 ? 4.617 5.965 9.384 1.00 90.25 82 PHE A N 1
ATOM 663 C CA . PHE A 1 82 ? 5.614 5.748 10.454 1.00 90.25 82 PHE A CA 1
ATOM 664 C C . PHE A 1 82 ? 7.022 6.195 10.071 1.00 90.25 82 PHE A C 1
ATOM 666 O O . PHE A 1 82 ? 7.941 6.158 10.883 1.00 90.25 82 PHE A O 1
ATOM 673 N N . ALA A 1 83 ? 7.190 6.613 8.828 1.00 87.44 83 ALA A N 1
ATOM 674 C CA . ALA A 1 83 ? 8.445 7.048 8.261 1.00 87.44 83 ALA A CA 1
ATOM 675 C C . ALA A 1 83 ? 8.174 8.081 7.173 1.00 87.44 83 ALA A C 1
ATOM 677 O O . ALA A 1 83 ? 7.031 8.323 6.777 1.00 87.44 83 ALA A O 1
ATOM 678 N N . ASP A 1 84 ? 9.242 8.670 6.669 1.00 82.12 84 ASP A N 1
ATOM 679 C CA . ASP A 1 84 ? 9.266 9.514 5.478 1.00 82.12 84 ASP A CA 1
ATOM 680 C C . ASP A 1 84 ? 10.084 8.882 4.338 1.00 82.12 84 ASP A C 1
ATOM 682 O O . ASP A 1 84 ? 10.420 9.551 3.369 1.00 82.12 84 ASP A O 1
ATOM 686 N N . TRP A 1 85 ? 10.358 7.580 4.428 1.00 83.19 85 TRP A N 1
ATOM 687 C CA . TRP A 1 85 ? 11.100 6.780 3.457 1.00 83.19 85 TRP A CA 1
ATOM 688 C C . TRP A 1 85 ? 10.473 5.379 3.329 1.00 83.19 85 TRP A C 1
ATOM 690 O O . TRP A 1 85 ? 9.615 4.986 4.123 1.00 83.19 85 TRP A O 1
ATOM 700 N N . CYS A 1 86 ? 10.869 4.611 2.313 1.00 85.81 86 CYS A N 1
ATOM 701 C CA . CYS A 1 86 ? 10.365 3.255 2.083 1.00 85.81 86 CYS A CA 1
ATOM 702 C C . CYS A 1 86 ? 11.462 2.210 2.288 1.00 85.81 86 CYS A C 1
ATOM 704 O O . CYS A 1 86 ? 12.550 2.373 1.739 1.00 85.81 86 CYS A O 1
ATOM 706 N N . LEU A 1 87 ? 11.146 1.095 2.966 1.00 85.62 87 LEU A N 1
ATOM 707 C CA . LEU A 1 87 ? 12.091 -0.012 3.187 1.00 85.62 87 LEU A CA 1
ATOM 708 C C . LEU A 1 87 ? 12.701 -0.559 1.893 1.00 85.62 87 LEU A C 1
ATOM 710 O O . LEU A 1 87 ? 13.834 -1.013 1.890 1.00 85.62 87 LEU A O 1
ATOM 714 N N . SER A 1 88 ? 11.983 -0.458 0.775 1.00 88.50 88 SER A N 1
ATOM 715 C CA . SER A 1 88 ? 12.511 -0.851 -0.533 1.00 88.50 88 SER A CA 1
ATOM 716 C C . SER A 1 88 ? 13.763 -0.074 -0.951 1.00 88.50 88 SER A C 1
ATOM 718 O O . SER A 1 88 ? 14.501 -0.577 -1.779 1.00 88.50 88 SER A O 1
ATOM 720 N N . ASN A 1 89 ? 14.035 1.095 -0.369 1.00 84.12 89 ASN A N 1
ATOM 721 C CA . ASN A 1 89 ? 15.240 1.881 -0.643 1.00 84.12 89 ASN A CA 1
ATOM 722 C C . ASN A 1 89 ? 16.410 1.489 0.272 1.00 84.12 89 ASN A C 1
ATOM 724 O O . ASN A 1 89 ? 17.336 2.275 0.434 1.00 84.12 89 ASN A O 1
ATOM 728 N N . ILE A 1 90 ? 16.348 0.339 0.946 1.00 82.12 90 ILE A N 1
ATOM 729 C CA . ILE A 1 90 ? 17.422 -0.153 1.805 1.00 82.12 90 ILE A CA 1
ATOM 730 C C . ILE A 1 90 ? 17.854 -1.531 1.318 1.00 82.12 90 ILE A C 1
ATOM 732 O O . ILE A 1 90 ? 17.029 -2.421 1.107 1.00 82.12 90 ILE A O 1
ATOM 736 N N . THR A 1 91 ? 19.158 -1.703 1.142 1.00 82.88 91 THR A N 1
ATOM 737 C CA . THR A 1 91 ? 19.781 -2.977 0.795 1.00 82.88 91 THR A CA 1
ATOM 738 C C . THR A 1 91 ? 19.731 -3.958 1.973 1.00 82.88 91 THR A C 1
ATOM 740 O O . THR A 1 91 ? 19.572 -3.550 3.127 1.00 82.88 91 THR A O 1
ATOM 743 N N . PRO A 1 92 ? 19.930 -5.267 1.739 1.00 82.38 92 PRO A N 1
ATOM 744 C CA . PRO A 1 92 ? 19.986 -6.251 2.822 1.00 82.38 92 PRO A CA 1
ATOM 745 C C . PRO A 1 92 ? 21.054 -5.983 3.894 1.00 82.38 92 PRO A C 1
ATOM 747 O O . PRO A 1 92 ? 20.870 -6.386 5.038 1.00 82.38 92 PRO A O 1
ATOM 750 N N . ASP A 1 93 ? 22.153 -5.303 3.549 1.00 79.75 93 ASP A N 1
ATOM 751 C CA . ASP A 1 93 ? 23.196 -4.874 4.494 1.00 79.75 93 ASP A CA 1
ATOM 752 C C . ASP A 1 93 ? 22.911 -3.512 5.162 1.00 79.75 93 ASP A C 1
ATOM 754 O O . ASP A 1 93 ? 23.757 -2.991 5.888 1.00 79.75 93 ASP A O 1
ATOM 758 N N . GLY A 1 94 ? 21.716 -2.944 4.963 1.00 74.38 94 GLY A N 1
ATOM 759 C CA . GLY A 1 94 ? 21.241 -1.746 5.659 1.00 74.38 94 GLY A CA 1
ATOM 760 C C . GLY A 1 94 ? 21.675 -0.418 5.034 1.00 74.38 94 GLY A C 1
ATOM 761 O O . GLY A 1 94 ? 21.521 0.624 5.671 1.00 74.38 94 GLY A O 1
ATOM 762 N N . LYS A 1 95 ? 22.215 -0.428 3.811 1.00 74.56 95 LYS A N 1
ATOM 763 C CA . LYS A 1 95 ? 22.620 0.788 3.093 1.00 74.56 95 LYS A CA 1
ATOM 764 C C . LYS A 1 95 ? 21.459 1.367 2.300 1.00 74.56 95 LYS A C 1
ATOM 766 O O . LYS A 1 95 ? 20.567 0.644 1.871 1.00 74.56 95 LYS A O 1
ATOM 771 N N . LEU A 1 96 ? 21.495 2.678 2.077 1.00 74.00 96 LEU A N 1
ATOM 772 C CA . LEU A 1 96 ? 20.558 3.334 1.169 1.00 74.00 96 LEU A CA 1
ATOM 773 C C . LEU A 1 96 ? 20.814 2.897 -0.275 1.00 74.00 96 LEU A C 1
ATOM 775 O O . LEU A 1 96 ? 21.935 2.997 -0.764 1.00 74.00 96 LEU A O 1
ATOM 779 N N . ASP A 1 97 ? 19.749 2.483 -0.947 1.00 76.38 97 ASP A N 1
ATOM 780 C CA . ASP A 1 97 ? 19.679 2.246 -2.381 1.00 76.38 97 ASP A CA 1
ATOM 781 C C . ASP A 1 97 ? 18.632 3.193 -2.979 1.00 76.38 97 ASP A C 1
ATOM 783 O O . ASP A 1 97 ? 17.420 2.986 -2.852 1.00 76.38 97 ASP A O 1
ATOM 787 N N . ALA A 1 98 ? 19.104 4.269 -3.612 1.00 69.62 98 ALA A N 1
ATOM 788 C CA . ALA A 1 98 ? 18.241 5.278 -4.219 1.00 69.62 98 ALA A CA 1
ATOM 789 C C . ALA A 1 98 ? 17.398 4.727 -5.386 1.00 69.62 98 ALA A C 1
ATOM 791 O O . ALA A 1 98 ? 16.337 5.304 -5.669 1.00 69.62 98 ALA A O 1
ATOM 792 N N . ASP A 1 99 ? 17.838 3.615 -5.989 1.00 73.94 99 ASP A N 1
ATOM 793 C CA . ASP A 1 99 ? 17.193 2.891 -7.088 1.00 73.94 99 ASP A CA 1
ATOM 794 C C . ASP A 1 99 ? 16.373 1.682 -6.603 1.00 73.94 99 ASP A C 1
ATOM 796 O O . ASP A 1 99 ? 15.659 1.051 -7.384 1.00 73.94 99 ASP A O 1
ATOM 800 N N . GLY A 1 100 ? 16.407 1.379 -5.301 1.00 81.62 100 GLY A N 1
ATOM 801 C CA . GLY A 1 100 ? 15.654 0.276 -4.701 1.00 81.62 100 GLY A CA 1
ATOM 802 C C . GLY A 1 100 ? 14.133 0.497 -4.686 1.00 81.62 100 GLY A C 1
ATOM 803 O O . GLY A 1 100 ? 13.350 -0.453 -4.540 1.00 81.62 100 GLY A O 1
ATOM 804 N N . ALA A 1 101 ? 13.688 1.744 -4.874 1.00 83.75 101 ALA A N 1
ATOM 805 C CA . ALA A 1 101 ? 12.277 2.102 -4.965 1.00 83.75 101 ALA A CA 1
ATOM 806 C C . ALA A 1 101 ? 11.573 1.323 -6.086 1.00 83.75 101 ALA A C 1
ATOM 808 O O . ALA A 1 101 ? 12.139 1.058 -7.142 1.00 83.75 101 ALA A O 1
ATOM 809 N N . CYS A 1 102 ? 10.287 1.006 -5.899 1.00 89.19 102 CYS A N 1
ATOM 810 C CA . CYS A 1 102 ? 9.486 0.491 -7.009 1.00 89.19 102 CYS A CA 1
ATOM 811 C C . CYS A 1 102 ? 9.489 1.516 -8.147 1.00 89.19 102 CYS A C 1
ATOM 813 O O . CYS A 1 102 ? 9.202 2.690 -7.904 1.00 89.19 102 CYS A O 1
ATOM 815 N N . GLU A 1 103 ? 9.740 1.077 -9.377 1.00 87.19 103 GLU A N 1
ATOM 816 C CA . GLU A 1 103 ? 9.922 1.995 -10.504 1.00 87.19 103 GLU A CA 1
ATOM 817 C C . GLU A 1 103 ? 8.661 2.847 -10.743 1.00 87.19 103 GLU A C 1
ATOM 819 O O . GLU A 1 103 ? 8.758 4.034 -11.028 1.00 87.19 103 GLU A O 1
ATOM 824 N N . TYR A 1 104 ? 7.468 2.304 -10.479 1.00 84.56 104 TYR A N 1
ATOM 825 C CA . TYR A 1 104 ? 6.173 3.000 -10.570 1.00 84.56 104 TYR A CA 1
ATOM 826 C C . TYR A 1 104 ? 5.774 3.800 -9.303 1.00 84.56 104 TYR A C 1
ATOM 828 O O . TYR A 1 104 ? 4.621 4.225 -9.154 1.00 84.56 104 TYR A O 1
ATOM 836 N N . CYS A 1 105 ? 6.672 3.975 -8.326 1.00 85.44 105 CYS A N 1
ATOM 837 C CA . CYS A 1 105 ? 6.340 4.584 -7.037 1.00 85.44 105 CYS A CA 1
ATOM 838 C C . CYS A 1 105 ? 5.952 6.064 -7.180 1.00 85.44 105 CYS A C 1
ATOM 840 O O . CYS A 1 105 ? 6.787 6.940 -7.409 1.00 85.44 105 CYS A O 1
ATOM 842 N N . TYR A 1 106 ? 4.679 6.375 -6.929 1.00 77.31 106 TYR A N 1
ATOM 843 C CA . TYR A 1 106 ? 4.196 7.760 -6.951 1.00 77.31 106 TYR A CA 1
ATOM 844 C C . TYR A 1 106 ? 4.765 8.627 -5.824 1.00 77.31 106 TYR A C 1
ATOM 846 O O . TYR A 1 106 ? 4.801 9.846 -5.945 1.00 77.31 106 TYR A O 1
ATOM 854 N N . ALA A 1 107 ? 5.163 8.005 -4.713 1.00 76.69 107 ALA A N 1
ATOM 855 C CA . ALA A 1 107 ? 5.703 8.679 -3.540 1.00 76.69 107 ALA A CA 1
ATOM 856 C C . ALA A 1 107 ? 7.227 8.838 -3.602 1.00 76.69 107 ALA A C 1
ATOM 858 O O . ALA A 1 107 ? 7.786 9.502 -2.737 1.00 76.69 107 ALA A O 1
ATOM 859 N N . GLY A 1 108 ? 7.897 8.267 -4.613 1.00 74.94 108 GLY A N 1
ATOM 860 C CA . GLY A 1 108 ? 9.360 8.196 -4.658 1.00 74.94 108 GLY A CA 1
ATOM 861 C C . GLY A 1 108 ? 10.041 9.561 -4.545 1.00 74.94 108 GLY A C 1
ATOM 862 O O . GLY A 1 108 ? 11.056 9.679 -3.874 1.00 74.94 108 GLY A O 1
ATOM 863 N N . ASN A 1 109 ? 9.442 10.620 -5.099 1.00 63.34 109 ASN A N 1
ATOM 864 C CA . ASN A 1 109 ? 9.969 11.989 -5.000 1.00 63.34 109 ASN A CA 1
ATOM 865 C C . ASN A 1 109 ? 9.937 12.595 -3.601 1.00 63.34 109 ASN A C 1
ATOM 867 O O . ASN A 1 109 ? 10.582 13.605 -3.366 1.00 63.34 109 ASN A O 1
ATOM 871 N N . TRP A 1 110 ? 9.093 12.059 -2.729 1.00 69.69 110 TRP A N 1
ATOM 872 C CA . TRP A 1 110 ? 8.834 12.624 -1.410 1.00 69.69 110 TRP A CA 1
ATOM 873 C C . TRP A 1 110 ? 9.506 11.777 -0.330 1.00 69.69 110 TRP A C 1
ATOM 875 O O . TRP A 1 110 ? 9.345 12.063 0.853 1.00 69.69 110 TRP A O 1
ATOM 885 N N . HIS A 1 111 ? 10.199 10.704 -0.730 1.00 72.62 111 HIS A N 1
ATOM 886 C CA . HIS A 1 111 ? 10.979 9.891 0.184 1.00 72.62 111 HIS A CA 1
ATOM 887 C C . HIS A 1 111 ? 12.255 10.627 0.546 1.00 72.62 111 HIS A C 1
ATOM 889 O O . HIS A 1 111 ? 13.062 10.934 -0.333 1.00 72.62 111 HIS A O 1
ATOM 895 N N . ASN A 1 112 ? 12.439 10.853 1.841 1.00 64.50 112 ASN A N 1
ATOM 896 C CA . ASN A 1 112 ? 13.701 11.329 2.367 1.00 64.50 112 ASN A CA 1
ATOM 897 C C . ASN A 1 112 ? 14.790 10.280 2.125 1.00 64.50 112 ASN A C 1
ATOM 899 O O . ASN A 1 112 ? 14.561 9.070 2.176 1.00 64.50 112 ASN A O 1
ATOM 903 N N . GLN A 1 113 ? 15.991 10.771 1.829 1.00 58.91 113 GLN A N 1
ATOM 904 C CA . GLN A 1 113 ? 17.183 9.944 1.624 1.00 58.91 113 GLN A CA 1
ATOM 905 C C . GLN A 1 113 ? 17.726 9.387 2.943 1.00 58.91 113 GLN A C 1
ATOM 907 O O . GLN A 1 113 ? 18.446 8.395 2.968 1.00 58.91 113 GLN A O 1
ATOM 912 N N . TYR A 1 114 ? 17.376 10.025 4.056 1.00 65.25 114 TYR A N 1
ATOM 913 C CA . TYR A 1 114 ? 17.744 9.574 5.386 1.00 65.25 114 TYR A CA 1
ATOM 914 C C . TYR A 1 114 ? 16.577 8.787 5.978 1.00 65.25 114 TYR A C 1
ATOM 916 O O . TYR A 1 114 ? 15.449 9.284 5.951 1.00 65.25 114 TYR A O 1
ATOM 924 N N . PRO A 1 115 ? 16.819 7.572 6.500 1.00 70.81 115 PRO A N 1
ATOM 925 C CA . PRO A 1 115 ? 15.759 6.732 7.004 1.00 70.81 115 PRO A CA 1
ATOM 926 C C . PRO A 1 115 ? 15.273 7.249 8.360 1.00 70.81 115 PRO A C 1
ATOM 928 O O . PRO A 1 115 ? 15.739 6.814 9.416 1.00 70.81 115 PRO A O 1
ATOM 931 N N . PHE A 1 116 ? 14.338 8.194 8.352 1.00 77.56 116 PHE A N 1
ATOM 932 C CA . PHE A 1 116 ? 13.730 8.664 9.580 1.00 77.56 116 PHE A CA 1
ATOM 933 C C . PHE A 1 116 ? 12.537 7.810 9.997 1.00 77.56 116 PHE A C 1
ATOM 935 O O . PHE A 1 116 ? 11.669 7.461 9.193 1.00 77.56 116 PHE A O 1
ATOM 942 N N . ILE A 1 117 ? 12.469 7.500 11.287 1.00 83.19 117 ILE A N 1
ATOM 943 C CA . ILE A 1 117 ? 11.312 6.839 11.888 1.00 83.19 117 ILE A CA 1
ATOM 944 C C . ILE A 1 117 ? 10.589 7.833 12.785 1.00 83.19 117 ILE A C 1
ATOM 946 O O . ILE A 1 117 ? 11.200 8.601 13.529 1.00 83.19 117 ILE A O 1
ATOM 950 N N . ARG A 1 118 ? 9.264 7.809 12.709 1.00 85.19 118 ARG A N 1
ATOM 951 C CA . ARG A 1 118 ? 8.382 8.585 13.566 1.00 85.19 118 ARG A CA 1
ATOM 952 C C . ARG A 1 118 ? 7.946 7.727 14.738 1.00 85.19 118 ARG A C 1
ATOM 954 O O . ARG A 1 118 ? 7.430 6.631 14.540 1.00 85.19 118 ARG A O 1
ATOM 961 N N . GLU A 1 119 ? 8.147 8.232 15.943 1.00 87.56 119 GLU A N 1
ATOM 962 C CA . GLU A 1 119 ? 7.755 7.564 17.175 1.00 87.56 119 GLU A CA 1
ATOM 963 C C . GLU A 1 119 ? 6.230 7.467 17.266 1.00 87.56 119 GLU A C 1
ATOM 965 O O . GLU A 1 119 ? 5.510 8.455 17.074 1.00 87.56 119 GLU A O 1
ATOM 970 N N . VAL A 1 120 ? 5.730 6.282 17.607 1.00 88.50 120 VAL A N 1
ATOM 971 C CA . VAL A 1 120 ? 4.313 6.072 17.894 1.00 88.50 120 VAL A CA 1
ATOM 972 C C . VAL A 1 120 ? 4.11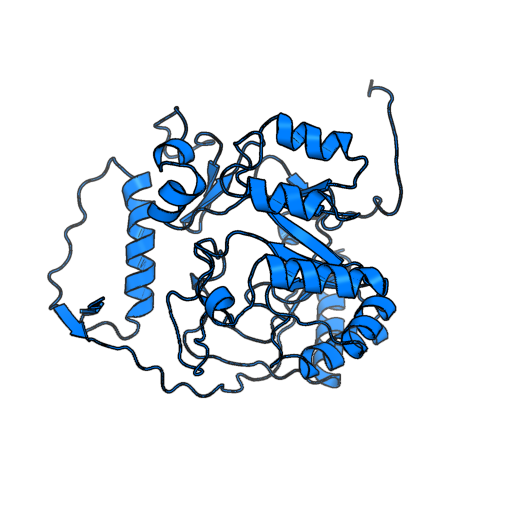2 5.912 19.395 1.00 88.50 120 VAL A C 1
ATOM 974 O O . VAL A 1 120 ? 4.432 4.879 19.973 1.00 88.50 120 VAL A O 1
ATOM 977 N N . ASN A 1 121 ? 3.523 6.932 20.015 1.00 93.06 121 ASN A N 1
ATOM 978 C CA . ASN A 1 121 ? 3.110 6.907 21.413 1.00 93.06 121 ASN A CA 1
ATOM 979 C C . ASN A 1 121 ? 1.580 6.813 21.508 1.00 93.06 121 ASN A C 1
ATOM 981 O O . ASN A 1 121 ? 0.871 7.575 20.850 1.00 93.06 121 ASN A O 1
ATOM 985 N N . LYS A 1 122 ? 1.063 5.910 22.351 1.00 94.62 122 LYS A N 1
ATOM 986 C CA . LYS A 1 122 ? -0.379 5.641 22.477 1.00 94.62 122 LYS A CA 1
ATOM 987 C C . LYS A 1 122 ? -1.198 6.883 22.842 1.00 94.62 122 LYS A C 1
ATOM 989 O O . LYS A 1 122 ? -2.228 7.143 22.220 1.00 94.62 122 LYS A O 1
ATOM 994 N N . ILE A 1 123 ? -0.749 7.647 23.839 1.00 94.94 123 ILE A N 1
ATOM 995 C CA . ILE A 1 123 ? -1.467 8.821 24.360 1.00 94.94 123 ILE A CA 1
ATOM 996 C C . ILE A 1 123 ? -1.513 9.906 23.286 1.00 94.94 123 ILE A C 1
ATOM 998 O O . ILE A 1 123 ? -2.584 10.418 22.954 1.00 94.94 123 ILE A O 1
ATOM 1002 N N . GLU A 1 124 ? -0.358 10.203 22.696 1.00 93.69 124 GLU A N 1
ATOM 1003 C CA . GLU A 1 124 ? -0.237 11.240 21.676 1.00 93.69 124 GLU A CA 1
ATOM 1004 C C . GLU A 1 124 ? -0.998 10.876 20.394 1.00 93.69 124 GLU A C 1
ATOM 1006 O O . GLU A 1 124 ? -1.715 11.705 19.832 1.00 93.69 124 GLU A O 1
ATOM 1011 N N . LEU A 1 125 ? -0.921 9.617 19.955 1.00 94.88 125 LEU A N 1
ATOM 1012 C CA . LEU A 1 125 ? -1.661 9.139 18.790 1.00 94.88 125 LEU A CA 1
ATOM 1013 C C . LEU A 1 125 ? -3.180 9.195 19.026 1.00 94.88 125 LEU A C 1
ATOM 1015 O O . LEU A 1 125 ? -3.926 9.623 18.144 1.00 94.88 125 LEU A O 1
ATOM 1019 N N . THR A 1 126 ? -3.638 8.836 20.231 1.00 96.00 126 THR A N 1
ATOM 1020 C CA . THR A 1 126 ? -5.053 8.946 20.624 1.00 96.00 126 THR A CA 1
ATOM 1021 C C . THR A 1 126 ? -5.538 10.391 20.545 1.00 96.00 126 THR A C 1
ATOM 1023 O O . THR A 1 126 ? -6.589 10.655 19.957 1.00 96.00 126 THR A O 1
ATOM 1026 N N . ARG A 1 127 ? -4.767 11.337 21.100 1.00 95.81 127 ARG A N 1
ATOM 1027 C CA . ARG A 1 127 ? -5.074 12.774 21.038 1.00 95.81 127 ARG A CA 1
ATOM 1028 C C . ARG A 1 127 ? -5.198 13.243 19.586 1.00 95.81 127 ARG A C 1
ATOM 1030 O O . ARG A 1 127 ? -6.216 13.826 19.222 1.00 95.81 127 ARG A O 1
ATOM 1037 N N . ARG A 1 128 ? -4.224 12.903 18.736 1.00 93.31 128 ARG A N 1
ATOM 1038 C CA . ARG A 1 128 ? -4.206 13.295 17.315 1.00 93.31 128 ARG A CA 1
ATOM 1039 C C . ARG A 1 128 ? -5.378 12.733 16.513 1.00 93.31 128 ARG A C 1
ATOM 1041 O O . ARG A 1 128 ? -5.919 13.436 15.664 1.00 93.31 128 ARG A O 1
ATOM 1048 N N . PHE A 1 129 ? -5.809 11.496 16.766 1.00 94.56 129 PHE A N 1
ATOM 1049 C CA . PHE A 1 129 ? -6.995 10.954 16.091 1.00 94.56 129 PHE A CA 1
ATOM 1050 C C . PHE A 1 129 ? -8.299 11.623 16.532 1.00 94.56 129 PHE A C 1
ATOM 1052 O O . PHE A 1 129 ? -9.200 11.781 15.706 1.00 94.56 129 PHE A O 1
ATOM 1059 N N . ARG A 1 130 ? -8.411 12.037 17.801 1.00 94.25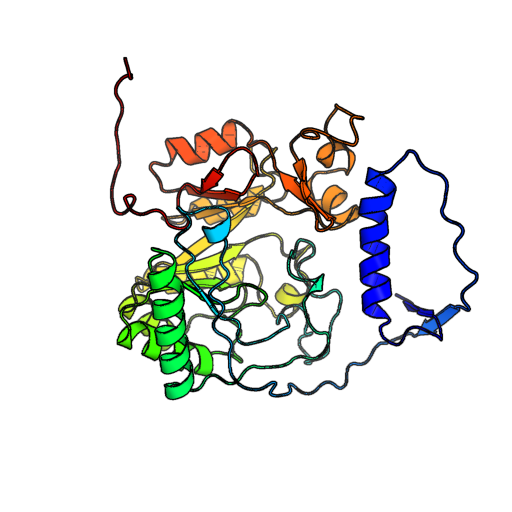 130 ARG A N 1
ATOM 1060 C CA . ARG A 1 130 ? -9.561 12.823 18.276 1.00 94.25 130 ARG A CA 1
ATOM 1061 C C . ARG A 1 130 ? -9.593 14.204 17.624 1.00 94.25 130 ARG A C 1
ATOM 1063 O O . ARG A 1 130 ? -10.611 14.574 17.058 1.00 94.25 130 ARG A O 1
ATOM 1070 N N . GLU A 1 131 ? -8.456 14.888 17.559 1.00 93.00 131 GLU A N 1
ATOM 1071 C CA . GLU A 1 131 ? -8.346 16.172 16.849 1.00 93.00 131 GLU A CA 1
ATOM 1072 C C . GLU A 1 131 ? -8.685 16.040 15.363 1.00 93.00 131 GLU A C 1
ATOM 1074 O O . GLU A 1 131 ? -9.412 16.860 14.805 1.00 93.00 131 GLU A O 1
ATOM 1079 N N . ALA A 1 132 ? -8.217 14.969 14.719 1.00 89.88 132 ALA A N 1
ATOM 1080 C CA . ALA A 1 132 ? -8.555 14.679 13.334 1.00 89.88 132 ALA A CA 1
ATOM 1081 C C . ALA A 1 132 ? -10.062 14.439 13.132 1.00 89.88 132 ALA A C 1
ATOM 1083 O O . ALA A 1 132 ? -10.612 14.842 12.108 1.00 89.88 132 ALA A O 1
ATOM 1084 N N . ARG A 1 133 ? -10.737 13.802 14.098 1.00 90.38 133 ARG A N 1
ATOM 1085 C CA . ARG A 1 133 ? -12.201 13.671 14.128 1.00 90.38 133 ARG A CA 1
ATOM 1086 C C . ARG A 1 133 ? -12.889 15.025 14.235 1.00 90.38 133 ARG A C 1
ATOM 1088 O O . ARG A 1 133 ? -13.784 15.286 13.441 1.00 90.38 133 ARG A O 1
ATOM 1095 N N . ASP A 1 134 ? -12.440 15.882 15.143 1.00 90.88 134 ASP A N 1
ATOM 1096 C CA . ASP A 1 134 ? -13.051 17.193 15.369 1.00 90.88 134 ASP A CA 1
ATOM 1097 C C . ASP A 1 134 ? -12.891 18.122 14.160 1.00 90.88 134 ASP A C 1
ATOM 1099 O O . ASP A 1 134 ? -13.828 18.826 13.788 1.00 90.88 134 ASP A O 1
ATOM 1103 N N . ILE A 1 135 ? -11.719 18.111 13.512 1.00 88.31 135 ILE A N 1
ATOM 1104 C CA . ILE A 1 135 ? -11.475 18.866 12.273 1.00 88.31 135 ILE A CA 1
ATOM 1105 C C . ILE A 1 135 ? -12.437 18.404 11.180 1.00 88.31 135 ILE A C 1
ATOM 1107 O O . ILE A 1 135 ? -13.095 19.225 10.551 1.00 88.31 135 ILE A O 1
ATOM 1111 N N . ARG A 1 136 ? -12.553 17.090 10.978 1.00 85.25 136 ARG A N 1
ATOM 1112 C CA . ARG A 1 136 ? -13.387 16.530 9.910 1.00 85.25 136 ARG A CA 1
ATOM 1113 C C . ARG A 1 136 ? -14.879 16.702 10.172 1.00 85.25 136 ARG A C 1
ATOM 1115 O O . ARG A 1 136 ? -15.620 16.993 9.242 1.00 85.25 136 ARG A O 1
ATOM 1122 N N . ALA A 1 137 ? -15.311 16.619 11.428 1.00 87.06 137 ALA A N 1
ATOM 1123 C CA . ALA A 1 137 ? -16.692 16.896 11.808 1.00 87.06 137 ALA A CA 1
ATOM 1124 C C . ALA A 1 137 ? -17.113 18.336 11.460 1.00 87.06 137 ALA A C 1
ATOM 1126 O O . ALA A 1 137 ? -18.250 18.554 11.055 1.00 87.06 137 ALA A O 1
ATOM 1127 N N . LYS A 1 138 ? -16.197 19.315 11.544 1.00 88.25 138 LYS A N 1
ATOM 1128 C CA . LYS A 1 138 ? -16.457 20.702 11.104 1.00 88.25 138 LYS A CA 1
ATOM 1129 C C . LYS A 1 138 ? -16.646 20.833 9.589 1.00 88.25 138 LYS A C 1
ATOM 1131 O O . LYS A 1 138 ? -17.225 21.817 9.144 1.00 88.25 138 LYS A O 1
ATOM 1136 N N . GLU A 1 139 ? -16.163 19.863 8.818 1.00 83.06 139 GLU A N 1
ATOM 1137 C CA . GLU A 1 139 ? -16.306 19.782 7.360 1.00 83.06 139 GLU A CA 1
ATOM 1138 C C . GLU A 1 139 ? -17.471 18.864 6.936 1.00 83.06 139 GLU A C 1
ATOM 1140 O O . GLU A 1 139 ? -17.616 18.585 5.751 1.00 83.06 139 GLU A O 1
ATOM 1145 N N . ASP A 1 140 ? -18.286 18.380 7.886 1.00 83.44 140 ASP A N 1
ATOM 1146 C CA . ASP A 1 140 ? -19.333 17.364 7.670 1.00 83.44 140 ASP A CA 1
ATOM 1147 C C . ASP A 1 140 ? -18.795 16.056 7.051 1.00 83.44 140 ASP A C 1
ATOM 1149 O O . ASP A 1 140 ? -19.447 15.362 6.270 1.00 83.44 140 ASP A O 1
ATOM 1153 N N . LEU A 1 141 ? -17.552 15.702 7.401 1.00 76.31 141 LEU A N 1
ATOM 1154 C CA . LEU A 1 141 ? -16.875 14.502 6.920 1.00 76.31 141 LEU A CA 1
ATOM 1155 C C . LEU A 1 141 ? -16.682 13.471 8.052 1.00 76.31 141 LEU A C 1
ATOM 1157 O O . LEU A 1 141 ? -16.204 13.810 9.138 1.00 76.31 141 LEU A O 1
ATOM 1161 N N . PRO A 1 142 ? -16.977 12.174 7.826 1.00 77.69 142 PRO A N 1
ATOM 1162 C CA . PRO A 1 142 ? -16.848 11.143 8.859 1.00 77.69 142 PRO A CA 1
ATOM 1163 C C . PRO A 1 142 ? -15.386 10.725 9.092 1.00 77.69 142 PRO A C 1
ATOM 1165 O O . PRO A 1 142 ? -14.557 10.859 8.204 1.00 77.69 142 PRO A O 1
ATOM 1168 N N . THR A 1 143 ? -15.055 10.123 10.240 1.00 80.44 143 THR A N 1
ATOM 1169 C CA . THR A 1 143 ? -13.744 9.466 10.458 1.00 80.44 143 THR A CA 1
ATOM 1170 C C . THR A 1 143 ? -13.947 8.035 10.939 1.00 80.44 143 THR A C 1
ATOM 1172 O O . THR A 1 143 ? -14.233 7.780 12.113 1.00 80.44 143 THR A O 1
ATOM 1175 N N . ARG A 1 144 ? -13.820 7.110 9.995 1.00 82.06 144 ARG A N 1
ATOM 1176 C CA . ARG A 1 144 ? -14.066 5.670 10.082 1.00 82.06 144 ARG A CA 1
ATOM 1177 C C . ARG A 1 144 ? -12.819 4.862 9.739 1.00 82.06 144 ARG A C 1
ATOM 1179 O O . ARG A 1 144 ? -12.566 3.858 10.404 1.00 82.06 144 ARG A O 1
ATOM 1186 N N . TYR A 1 145 ? -12.053 5.283 8.732 1.00 88.06 145 TYR A N 1
ATOM 1187 C CA . TYR A 1 145 ? -10.887 4.549 8.261 1.00 88.06 145 TYR A CA 1
ATOM 1188 C C . TYR A 1 145 ? -9.599 5.365 8.276 1.00 88.06 145 TYR A C 1
ATOM 1190 O O . TYR A 1 145 ? -9.530 6.515 7.840 1.00 88.06 145 TYR A O 1
ATOM 1198 N N . VAL A 1 146 ? -8.542 4.696 8.716 1.00 91.06 146 VAL A N 1
ATOM 1199 C CA . VAL A 1 146 ? -7.173 5.190 8.734 1.00 91.06 146 VAL A CA 1
ATOM 1200 C C . VAL A 1 146 ? -6.380 4.455 7.668 1.00 91.06 146 VAL A C 1
ATOM 1202 O O . VAL A 1 146 ? -6.262 3.230 7.695 1.00 91.06 146 VAL A O 1
ATOM 1205 N N . ARG A 1 147 ? -5.789 5.193 6.732 1.00 91.06 147 ARG A N 1
ATOM 1206 C CA . ARG A 1 147 ? -4.788 4.627 5.834 1.00 91.06 147 ARG A CA 1
ATOM 1207 C C . ARG A 1 147 ? -3.440 4.561 6.541 1.00 91.06 147 ARG A C 1
ATOM 1209 O O . ARG A 1 147 ? -2.901 5.603 6.909 1.00 91.06 147 ARG A O 1
ATOM 1216 N N . LEU A 1 148 ? -2.875 3.364 6.644 1.00 93.56 148 LEU A N 1
ATOM 1217 C CA . LEU A 1 148 ? -1.513 3.153 7.134 1.00 93.56 148 LEU A CA 1
ATOM 1218 C C . LEU A 1 148 ? -0.571 3.031 5.930 1.00 93.56 148 LEU A C 1
ATOM 1220 O O . LEU A 1 148 ? -0.755 2.139 5.105 1.00 93.56 148 LEU A O 1
ATOM 1224 N N . GLY A 1 149 ? 0.394 3.942 5.791 1.00 88.44 149 GLY A N 1
ATOM 1225 C CA . GLY A 1 149 ? 1.303 3.982 4.638 1.00 88.44 149 GLY A CA 1
ATOM 1226 C C . GLY A 1 149 ? 0.698 4.692 3.417 1.00 88.44 149 GLY A C 1
ATOM 1227 O O . GLY A 1 149 ? 0.320 4.079 2.407 1.00 88.44 149 GLY A O 1
ATOM 1228 N N . LYS A 1 150 ? 0.552 6.022 3.499 1.00 85.50 150 LYS A N 1
ATOM 1229 C CA . LYS A 1 150 ? 0.201 6.853 2.332 1.00 85.50 150 LYS A CA 1
ATOM 1230 C C . LYS A 1 150 ? 1.437 7.173 1.517 1.00 85.50 150 LYS A C 1
ATOM 1232 O O . LYS A 1 150 ? 1.383 7.077 0.294 1.00 85.50 150 LYS A O 1
ATOM 1237 N N . MET A 1 151 ? 2.499 7.607 2.168 1.00 81.62 151 MET A N 1
ATOM 1238 C CA . MET A 1 151 ? 3.759 7.945 1.521 1.00 81.62 151 MET A CA 1
ATOM 1239 C C . MET A 1 151 ? 4.778 6.829 1.706 1.00 81.62 151 MET A C 1
ATOM 1241 O O . MET A 1 151 ? 5.657 6.685 0.866 1.00 81.62 151 MET A O 1
ATOM 1245 N N . THR A 1 152 ? 4.630 6.010 2.744 1.00 87.75 152 THR A N 1
ATOM 1246 C CA . THR A 1 152 ? 5.552 4.919 3.080 1.00 87.75 152 THR A CA 1
ATOM 1247 C C . THR A 1 152 ? 4.838 3.569 3.152 1.00 87.75 152 THR A C 1
ATOM 1249 O O . THR A 1 152 ? 3.674 3.453 2.764 1.00 87.75 152 THR A O 1
ATOM 1252 N N . ASP A 1 153 ? 5.547 2.529 3.593 1.00 91.69 153 ASP A N 1
ATOM 1253 C CA . ASP A 1 153 ? 4.979 1.214 3.895 1.00 91.69 153 ASP A CA 1
ATOM 1254 C C . ASP A 1 153 ? 4.987 1.012 5.413 1.00 91.69 153 ASP A C 1
ATOM 1256 O O . ASP A 1 153 ? 6.030 1.167 6.046 1.00 91.69 153 ASP A O 1
ATOM 1260 N N . ALA A 1 154 ? 3.832 0.683 5.991 1.00 93.69 154 ALA A N 1
ATOM 1261 C CA . ALA A 1 154 ? 3.682 0.473 7.431 1.00 93.69 154 ALA A CA 1
ATOM 1262 C C . ALA A 1 154 ? 3.990 -0.969 7.872 1.00 93.69 154 ALA A C 1
ATOM 1264 O O . ALA A 1 154 ? 4.089 -1.227 9.065 1.00 93.69 154 ALA A O 1
ATOM 1265 N N . GLY A 1 155 ? 4.125 -1.905 6.927 1.00 94.88 155 GLY A N 1
ATOM 1266 C CA . GLY A 1 155 ? 4.350 -3.324 7.195 1.00 94.88 155 GLY A CA 1
ATOM 1267 C C . GLY A 1 155 ? 5.778 -3.813 7.484 1.00 94.88 155 GLY A C 1
ATOM 1268 O O . GLY A 1 155 ? 5.881 -4.953 7.925 1.00 94.88 155 GLY A O 1
ATOM 1269 N N . PRO A 1 156 ? 6.874 -3.067 7.239 1.00 93.25 156 PRO A N 1
ATOM 1270 C CA . PRO A 1 156 ? 8.215 -3.460 7.672 1.00 93.25 156 PRO A CA 1
ATOM 1271 C C . PRO A 1 156 ? 8.315 -3.950 9.121 1.00 93.25 156 PRO A C 1
ATOM 1273 O O . PRO A 1 156 ? 7.722 -3.356 10.019 1.00 93.25 156 PRO A O 1
ATOM 1276 N N . ASP A 1 157 ? 9.159 -4.959 9.358 1.00 91.88 157 ASP A N 1
ATOM 1277 C CA . ASP A 1 157 ? 9.392 -5.565 10.679 1.00 91.88 157 ASP A CA 1
ATOM 1278 C C . ASP A 1 157 ? 9.833 -4.527 11.737 1.00 91.88 157 ASP A C 1
ATOM 1280 O O . ASP A 1 157 ? 9.470 -4.612 12.908 1.00 91.88 157 ASP A O 1
ATOM 1284 N N . ILE A 1 158 ? 10.553 -3.485 11.311 1.00 88.88 158 ILE A N 1
ATOM 1285 C CA . ILE A 1 158 ? 10.970 -2.356 12.160 1.00 88.88 158 ILE A CA 1
ATOM 1286 C C . ILE A 1 158 ? 9.798 -1.525 12.715 1.00 88.88 158 ILE A C 1
ATOM 1288 O O . ILE A 1 158 ? 9.997 -0.727 13.625 1.00 88.88 158 ILE A O 1
ATOM 1292 N N . PHE A 1 159 ? 8.582 -1.686 12.182 1.00 93.25 159 PHE A N 1
ATOM 1293 C CA . PHE A 1 159 ? 7.380 -0.966 12.611 1.00 93.25 159 PHE A CA 1
ATOM 1294 C C . PHE A 1 159 ? 6.385 -1.837 13.381 1.00 93.25 159 PHE A C 1
ATOM 1296 O O . PHE A 1 159 ? 5.271 -1.385 13.638 1.00 93.25 159 PHE A O 1
ATOM 1303 N N . LEU A 1 160 ? 6.739 -3.063 13.780 1.00 94.81 160 LEU A N 1
ATOM 1304 C CA . LEU A 1 160 ? 5.786 -3.955 14.453 1.00 94.81 160 LEU A CA 1
ATOM 1305 C C . LEU A 1 160 ? 5.250 -3.375 15.769 1.00 94.81 160 LEU A C 1
ATOM 1307 O O . LEU A 1 160 ? 4.044 -3.427 16.001 1.00 94.81 160 LEU A O 1
ATOM 1311 N N . ASP A 1 161 ? 6.094 -2.751 16.591 1.00 94.31 161 ASP A N 1
ATOM 1312 C CA . ASP A 1 161 ? 5.637 -2.108 17.833 1.00 94.31 161 ASP A CA 1
ATOM 1313 C C . ASP A 1 161 ? 4.744 -0.894 17.555 1.00 94.31 161 ASP A C 1
ATOM 1315 O O . ASP A 1 161 ? 3.701 -0.715 18.187 1.00 94.31 161 ASP A O 1
ATOM 1319 N N . HIS A 1 162 ? 5.085 -0.106 16.534 1.00 95.12 162 HIS A N 1
ATOM 1320 C CA . HIS A 1 162 ? 4.254 1.004 16.071 1.00 95.12 162 HIS A CA 1
ATOM 1321 C C . HIS A 1 162 ? 2.888 0.529 15.568 1.00 95.12 162 HIS A C 1
ATOM 1323 O O . HIS A 1 162 ? 1.871 1.163 15.861 1.00 95.12 162 HIS A O 1
ATOM 1329 N N . LEU A 1 163 ? 2.844 -0.598 14.852 1.00 97.06 163 LEU A N 1
ATOM 1330 C CA . LEU A 1 163 ? 1.605 -1.226 14.406 1.00 97.06 163 LEU A CA 1
ATOM 1331 C C . LEU A 1 163 ? 0.753 -1.686 15.588 1.00 97.06 163 LEU A C 1
ATOM 1333 O O . LEU A 1 163 ? -0.438 -1.385 15.598 1.00 97.06 163 LEU A O 1
ATOM 1337 N N . ARG A 1 164 ? 1.341 -2.359 16.587 1.00 97.38 164 ARG A N 1
ATOM 1338 C CA . ARG A 1 164 ? 0.626 -2.802 17.800 1.00 97.38 164 ARG A CA 1
ATOM 1339 C C . ARG A 1 164 ? -0.045 -1.627 18.499 1.00 97.38 164 ARG A C 1
ATOM 1341 O O . ARG A 1 164 ? -1.267 -1.612 18.634 1.00 97.38 164 ARG A O 1
ATOM 1348 N N . ILE A 1 165 ? 0.736 -0.597 18.831 1.00 97.56 165 ILE A N 1
ATOM 1349 C CA . ILE A 1 165 ? 0.228 0.610 19.494 1.00 97.56 165 ILE A CA 1
ATOM 1350 C C . ILE A 1 165 ? -0.857 1.275 18.642 1.00 97.56 165 ILE A C 1
ATOM 1352 O O . ILE A 1 165 ? -1.897 1.679 19.158 1.00 97.56 165 ILE A O 1
ATOM 1356 N N . THR A 1 166 ? -0.648 1.361 17.326 1.00 97.75 166 THR A N 1
ATOM 1357 C CA . THR A 1 166 ? -1.643 1.937 16.416 1.00 97.75 166 THR A CA 1
ATOM 1358 C C . THR A 1 166 ? -2.946 1.147 16.455 1.00 97.75 166 THR A C 1
ATOM 1360 O O . THR A 1 166 ? -3.999 1.750 16.624 1.00 97.75 166 THR A O 1
ATOM 1363 N N . PHE A 1 167 ? -2.914 -0.183 16.346 1.00 98.12 167 PHE A N 1
ATOM 1364 C CA . PHE A 1 167 ? -4.133 -0.992 16.372 1.00 98.12 167 PHE A CA 1
ATOM 1365 C C . PHE A 1 167 ? -4.865 -0.947 17.709 1.00 98.12 167 PHE A C 1
ATOM 1367 O O . PHE A 1 167 ? -6.093 -0.969 17.702 1.00 98.12 167 PHE A O 1
ATOM 1374 N N . GLU A 1 168 ? -4.153 -0.850 18.831 1.00 97.94 168 GLU A N 1
ATOM 1375 C CA . GLU A 1 168 ? -4.785 -0.600 20.127 1.00 97.94 168 GLU A CA 1
ATOM 1376 C C . GLU A 1 168 ? -5.558 0.721 20.122 1.00 97.94 168 GLU A C 1
ATOM 1378 O O . GLU A 1 168 ? -6.734 0.742 20.470 1.00 97.94 168 GLU A O 1
ATOM 1383 N N . VAL A 1 169 ? -4.941 1.810 19.650 1.00 97.94 169 VAL A N 1
ATOM 1384 C CA . VAL A 1 169 ? -5.616 3.114 19.549 1.00 97.94 169 VAL A CA 1
ATOM 1385 C C . VAL A 1 169 ? -6.811 3.056 18.594 1.00 97.94 169 VAL A C 1
ATOM 1387 O O . VAL A 1 169 ? -7.859 3.638 18.872 1.00 97.94 169 VAL A O 1
ATOM 1390 N N . LEU A 1 170 ? -6.686 2.354 17.463 1.00 97.06 170 LEU A N 1
ATOM 1391 C CA . LEU A 1 170 ? -7.794 2.185 16.522 1.00 97.06 170 LEU A CA 1
ATOM 1392 C C . LEU A 1 170 ? -8.957 1.419 17.157 1.00 97.06 170 LEU A C 1
ATOM 1394 O O . LEU A 1 170 ? -10.105 1.826 16.987 1.00 97.06 170 LEU A O 1
ATOM 1398 N N . LEU A 1 171 ? -8.664 0.359 17.912 1.00 96.81 171 LEU A N 1
ATOM 1399 C CA . LEU A 1 171 ? -9.664 -0.409 18.647 1.00 96.81 171 LEU A CA 1
ATOM 1400 C C . LEU A 1 171 ? -10.373 0.468 19.688 1.00 96.81 171 LEU A C 1
ATOM 1402 O O . LEU A 1 171 ? -11.602 0.531 19.681 1.00 96.81 171 LEU A O 1
ATOM 1406 N N . ASP A 1 172 ? -9.609 1.210 20.496 1.00 97.44 172 ASP A N 1
ATOM 1407 C CA . ASP A 1 172 ? -10.122 2.108 21.541 1.00 97.44 172 ASP A CA 1
ATOM 1408 C C . ASP A 1 172 ? -11.044 3.207 20.970 1.00 97.44 172 ASP A C 1
ATOM 1410 O O . ASP A 1 172 ? -11.972 3.669 21.635 1.00 97.44 172 ASP A O 1
ATOM 1414 N N . LEU A 1 173 ? -10.808 3.638 19.726 1.00 95.62 173 LEU A N 1
ATOM 1415 C CA . LEU A 1 173 ? -11.566 4.708 19.065 1.00 95.62 173 LEU A CA 1
ATOM 1416 C C . LEU A 1 173 ? -12.653 4.209 18.097 1.00 95.62 173 LEU A C 1
ATOM 1418 O O . LEU A 1 173 ? -13.359 5.036 17.497 1.00 95.62 173 LEU A O 1
ATOM 1422 N N . GLY A 1 174 ? -12.794 2.891 17.927 1.00 94.94 174 GLY A N 1
ATOM 1423 C CA . GLY A 1 174 ? -13.714 2.285 16.960 1.00 94.94 174 GLY A CA 1
ATOM 1424 C C . GLY A 1 174 ? -13.374 2.632 15.504 1.00 94.94 174 GLY A C 1
ATOM 1425 O O . GLY A 1 174 ? -14.271 2.830 14.683 1.00 94.94 174 GLY A O 1
ATOM 1426 N N . LEU A 1 175 ? -12.085 2.774 15.192 1.00 93.25 175 LEU A N 1
ATOM 1427 C CA . LEU A 1 175 ? -11.561 3.064 13.859 1.00 93.25 175 LEU A CA 1
ATOM 1428 C C . LEU A 1 175 ? -11.042 1.787 13.190 1.00 93.25 175 LEU A C 1
ATOM 1430 O O . LEU A 1 175 ? -10.621 0.839 13.849 1.00 93.25 175 LEU A O 1
ATOM 1434 N N . LYS A 1 176 ? -11.033 1.780 11.857 1.00 93.56 176 LYS A N 1
ATOM 1435 C CA . LYS A 1 176 ? -10.544 0.656 11.046 1.00 93.56 176 LYS A CA 1
ATOM 1436 C C . LYS A 1 176 ? -9.313 1.082 10.256 1.00 93.56 176 LYS A C 1
ATOM 1438 O O . LYS A 1 176 ? -9.256 2.209 9.775 1.00 93.56 176 LYS A O 1
ATOM 1443 N N . ALA A 1 177 ? -8.345 0.196 10.062 1.00 94.12 177 ALA A N 1
ATOM 1444 C CA . ALA A 1 177 ? -7.205 0.462 9.193 1.00 94.12 177 ALA A CA 1
ATOM 1445 C C . ALA A 1 177 ? -7.416 -0.081 7.780 1.00 94.12 177 ALA A C 1
ATOM 1447 O O . ALA A 1 177 ? -8.062 -1.108 7.560 1.00 94.12 177 ALA A O 1
ATOM 1448 N N . ILE A 1 178 ? -6.772 0.586 6.829 1.00 92.88 178 ILE A N 1
ATOM 1449 C CA . ILE A 1 178 ? -6.527 0.097 5.478 1.00 92.88 178 ILE A CA 1
ATOM 1450 C C . ILE A 1 178 ? -5.032 0.199 5.251 1.00 92.88 178 ILE A C 1
ATOM 1452 O O . ILE A 1 178 ? -4.482 1.300 5.174 1.00 92.88 178 ILE A O 1
ATOM 1456 N N . MET A 1 179 ? -4.380 -0.953 5.166 1.00 95.31 179 MET A N 1
ATOM 1457 C CA . MET A 1 179 ? -2.928 -1.034 5.160 1.00 95.31 179 MET A CA 1
ATOM 1458 C C . MET A 1 179 ? -2.424 -1.667 3.864 1.00 95.31 179 MET A C 1
ATOM 1460 O O . MET A 1 179 ? -2.304 -2.890 3.788 1.00 95.31 179 MET A O 1
ATOM 1464 N N . PRO A 1 180 ? -2.138 -0.873 2.818 1.00 94.00 180 PRO A N 1
ATOM 1465 C CA . PRO A 1 180 ? -1.280 -1.329 1.738 1.00 94.00 180 PRO A CA 1
ATOM 1466 C C . PRO A 1 180 ? 0.120 -1.64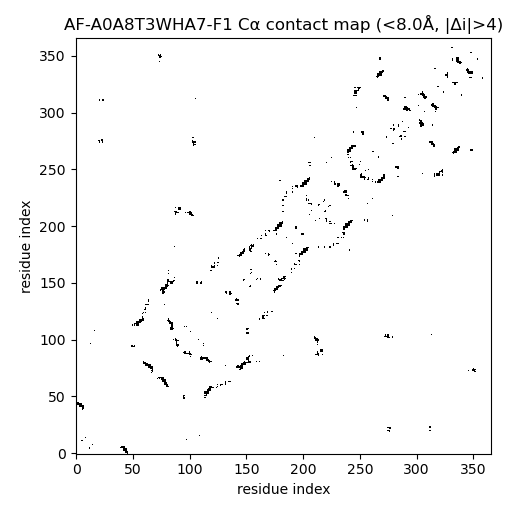7 2.259 1.00 94.00 180 PRO A C 1
ATOM 1468 O O . PRO A 1 180 ? 0.736 -0.835 2.940 1.00 94.00 180 PRO A O 1
ATOM 1471 N N . THR A 1 181 ? 0.629 -2.824 1.910 1.00 96.81 181 THR A N 1
ATOM 1472 C CA . THR A 1 181 ? 1.993 -3.229 2.244 1.00 96.81 181 THR A CA 1
ATOM 1473 C C . THR A 1 181 ? 2.603 -4.135 1.182 1.00 96.81 181 THR A C 1
ATOM 1475 O O . THR A 1 181 ? 1.909 -4.783 0.392 1.00 96.81 181 THR A O 1
ATOM 1478 N N . LYS A 1 182 ? 3.931 -4.177 1.171 1.00 96.44 182 LYS A N 1
ATOM 1479 C CA . LYS A 1 182 ? 4.770 -5.134 0.456 1.00 96.44 182 LYS A CA 1
ATOM 1480 C C . LYS A 1 182 ? 5.690 -5.925 1.394 1.00 96.44 182 LYS A C 1
ATOM 1482 O O . LYS A 1 182 ? 6.333 -6.864 0.933 1.00 96.44 182 LYS A O 1
ATOM 1487 N N . HIS A 1 183 ? 5.759 -5.558 2.674 1.00 96.44 183 HIS A N 1
ATOM 1488 C CA . HIS A 1 183 ? 6.833 -5.984 3.578 1.00 96.44 183 HIS A CA 1
ATOM 1489 C C . HIS A 1 183 ? 6.369 -6.806 4.779 1.00 96.44 183 HIS A C 1
ATOM 1491 O O . HIS A 1 183 ? 7.190 -7.537 5.327 1.00 96.44 183 HIS A O 1
ATOM 1497 N N . LEU A 1 184 ? 5.084 -6.736 5.152 1.00 97.81 184 LEU A N 1
ATOM 1498 C CA . LEU A 1 184 ? 4.570 -7.396 6.357 1.00 97.81 184 LEU A CA 1
ATOM 1499 C C . LEU A 1 184 ? 4.614 -8.924 6.248 1.00 97.81 184 LEU A C 1
ATOM 1501 O O . LEU A 1 184 ? 3.893 -9.513 5.438 1.00 97.81 184 LEU A O 1
ATOM 1505 N N . GLY A 1 185 ? 5.432 -9.562 7.085 1.00 98.19 185 GLY A N 1
ATOM 1506 C CA . GLY A 1 185 ? 5.376 -11.005 7.331 1.00 98.19 185 GLY A CA 1
ATOM 1507 C C . GLY A 1 185 ? 4.135 -11.415 8.129 1.00 98.19 185 GLY A C 1
ATOM 1508 O O . GLY A 1 185 ? 3.398 -10.579 8.650 1.00 98.19 185 GLY A O 1
ATOM 1509 N N . PHE A 1 186 ? 3.864 -12.711 8.232 1.00 98.56 186 PHE A N 1
ATOM 1510 C CA . PHE A 1 186 ? 2.778 -13.208 9.068 1.00 98.56 186 PHE A CA 1
ATOM 1511 C C . PHE A 1 186 ? 3.162 -13.177 10.551 1.00 98.56 186 PHE A C 1
ATOM 1513 O O . PHE A 1 186 ? 4.058 -13.902 10.980 1.00 98.56 186 PHE A O 1
ATOM 1520 N N . TYR A 1 187 ? 2.431 -12.378 11.330 1.00 98.62 187 TYR A N 1
ATOM 1521 C CA . TYR A 1 187 ? 2.583 -12.261 12.778 1.00 98.62 187 TYR A CA 1
ATOM 1522 C C . TYR A 1 187 ? 1.223 -12.521 13.449 1.00 98.62 187 TYR A C 1
ATOM 1524 O O . TYR A 1 187 ? 0.274 -11.769 13.197 1.00 98.62 187 TYR A O 1
ATOM 1532 N N . PRO A 1 188 ? 1.076 -13.584 14.266 1.00 98.38 188 PRO A N 1
ATOM 1533 C CA . PRO A 1 188 ? -0.213 -13.961 14.857 1.00 98.38 188 PRO A CA 1
ATOM 1534 C C . PRO A 1 188 ? -0.874 -12.865 15.705 1.00 98.38 188 PRO A C 1
ATOM 1536 O O . PRO A 1 188 ? -2.095 -12.714 15.688 1.00 98.38 188 PRO A O 1
ATOM 1539 N N . ASP A 1 189 ? -0.077 -12.084 16.426 1.00 97.88 189 ASP A N 1
ATOM 1540 C CA . ASP A 1 189 ? -0.518 -10.959 17.249 1.00 97.88 189 ASP A CA 1
ATOM 1541 C C . ASP A 1 189 ? -1.032 -9.791 16.392 1.00 97.88 189 ASP A C 1
ATOM 1543 O O . ASP A 1 189 ? -2.131 -9.284 16.629 1.00 97.88 189 ASP A O 1
ATOM 1547 N N . ILE A 1 190 ? -0.319 -9.429 15.320 1.00 98.44 190 ILE A N 1
ATOM 1548 C CA . ILE A 1 190 ? -0.797 -8.432 14.347 1.00 98.44 190 ILE A CA 1
ATOM 1549 C C . ILE A 1 190 ? -2.084 -8.916 13.665 1.00 98.44 190 ILE A C 1
ATOM 1551 O O . ILE A 1 190 ? -3.021 -8.138 13.480 1.00 98.44 190 ILE A O 1
ATOM 1555 N N . ALA A 1 191 ? -2.180 -10.210 13.339 1.00 98.50 191 ALA A N 1
ATOM 1556 C CA . ALA A 1 191 ? -3.399 -10.793 12.782 1.00 98.50 191 ALA A CA 1
ATOM 1557 C C . ALA A 1 191 ? -4.587 -10.681 13.754 1.00 98.50 191 ALA A C 1
ATOM 1559 O O . ALA A 1 191 ? -5.700 -10.356 13.334 1.00 98.50 191 ALA A O 1
ATOM 1560 N N . ALA A 1 192 ? -4.367 -10.901 15.054 1.00 98.38 192 ALA A N 1
ATOM 1561 C CA . ALA A 1 192 ? -5.397 -10.722 16.074 1.00 98.38 192 ALA A CA 1
ATOM 1562 C C . ALA A 1 192 ? -5.904 -9.271 16.122 1.00 98.38 192 ALA A C 1
ATOM 1564 O O . ALA A 1 192 ? -7.116 -9.052 16.076 1.00 98.38 192 ALA A O 1
ATOM 1565 N N . HIS A 1 193 ? -4.997 -8.292 16.105 1.00 98.06 193 HIS A N 1
ATOM 1566 C CA . HIS A 1 193 ? -5.340 -6.869 16.059 1.00 98.06 193 HIS A CA 1
ATOM 1567 C C . HIS A 1 193 ? -6.107 -6.468 14.790 1.00 98.06 193 HIS A C 1
ATOM 1569 O O . HIS A 1 193 ? -7.122 -5.768 14.866 1.00 98.06 193 HIS A O 1
ATOM 1575 N N . LEU A 1 194 ? -5.669 -6.941 13.619 1.00 97.44 194 LEU A N 1
ATOM 1576 C CA . LEU A 1 194 ? -6.345 -6.687 12.344 1.00 97.44 194 LEU A CA 1
ATOM 1577 C C . LEU A 1 194 ? -7.788 -7.216 12.347 1.00 97.44 194 LEU A C 1
ATOM 1579 O O . LEU A 1 194 ? -8.686 -6.530 11.859 1.00 97.44 194 LEU A O 1
ATOM 1583 N N . ARG A 1 195 ? -8.033 -8.399 12.932 1.00 97.44 195 ARG A N 1
ATOM 1584 C CA . ARG A 1 195 ? -9.392 -8.952 13.087 1.00 97.44 195 ARG A CA 1
ATOM 1585 C C . ARG A 1 195 ? -10.232 -8.148 14.066 1.00 97.44 195 ARG A C 1
ATOM 1587 O O . ARG A 1 195 ? -11.356 -7.791 13.729 1.00 97.44 195 ARG A O 1
ATOM 1594 N N . ALA A 1 196 ? -9.688 -7.843 15.244 1.00 96.81 196 ALA A N 1
ATOM 1595 C CA . ALA A 1 196 ? -10.403 -7.113 16.289 1.00 96.81 196 ALA A CA 1
ATOM 1596 C C . ALA A 1 196 ? -10.865 -5.728 15.811 1.00 96.81 196 ALA A C 1
ATOM 1598 O O . ALA A 1 196 ? -11.986 -5.311 16.080 1.00 96.81 196 ALA A O 1
ATOM 1599 N N . THR A 1 197 ? -10.026 -5.047 15.029 1.00 94.81 197 THR A N 1
ATOM 1600 C CA . THR A 1 197 ? -10.343 -3.740 14.432 1.00 94.81 197 THR A CA 1
ATOM 1601 C C . THR A 1 197 ? -11.132 -3.835 13.125 1.00 94.81 197 THR A C 1
ATOM 1603 O O . THR A 1 197 ? -11.497 -2.811 12.552 1.00 94.81 197 THR A O 1
ATOM 1606 N N . ASN A 1 198 ? -11.396 -5.045 12.618 1.00 94.62 198 ASN A N 1
ATOM 1607 C CA . ASN A 1 198 ? -12.008 -5.273 11.308 1.00 94.62 198 ASN A CA 1
ATOM 1608 C C . ASN A 1 198 ? -11.288 -4.513 10.168 1.00 94.62 198 ASN A C 1
ATOM 1610 O O . ASN A 1 198 ? -11.911 -3.967 9.249 1.00 94.62 198 ASN A O 1
ATOM 1614 N N . SER A 1 199 ? -9.961 -4.443 10.270 1.00 94.25 199 SER A N 1
ATOM 1615 C CA . SER A 1 199 ? -9.077 -3.737 9.348 1.00 94.25 199 SER A CA 1
ATOM 1616 C C . SER A 1 199 ? -8.795 -4.558 8.091 1.00 94.25 199 SER A C 1
ATOM 1618 O O . SER A 1 199 ? -8.884 -5.786 8.089 1.00 94.25 199 SER A O 1
ATOM 1620 N N . THR A 1 200 ? -8.435 -3.874 7.006 1.00 95.31 200 THR A N 1
ATOM 1621 C CA . THR A 1 200 ? -8.115 -4.495 5.715 1.00 95.31 200 THR A CA 1
ATOM 1622 C C . THR A 1 200 ? -6.622 -4.403 5.425 1.00 95.31 200 THR A C 1
ATOM 1624 O O . THR A 1 200 ? -6.038 -3.318 5.449 1.00 95.31 200 THR A O 1
ATOM 1627 N N . LEU A 1 201 ? -6.018 -5.546 5.107 1.00 96.81 201 LEU A N 1
ATOM 1628 C CA . LEU A 1 201 ? -4.619 -5.674 4.719 1.00 96.81 201 LEU A CA 1
ATOM 1629 C C . LEU A 1 201 ? -4.531 -5.843 3.199 1.00 96.81 201 LEU A C 1
ATOM 1631 O O . LEU A 1 201 ? -5.068 -6.801 2.647 1.00 96.81 201 LEU A O 1
ATOM 1635 N N . LEU A 1 202 ? -3.867 -4.916 2.513 1.00 96.38 202 LEU A N 1
ATOM 1636 C CA . LEU A 1 202 ? -3.739 -4.925 1.056 1.00 96.38 202 LEU A CA 1
ATOM 1637 C C . LEU A 1 202 ? -2.303 -5.292 0.667 1.00 96.38 202 LEU A C 1
ATOM 1639 O O . LEU A 1 202 ? -1.398 -4.464 0.768 1.00 96.38 202 LEU A O 1
ATOM 1643 N N . TYR A 1 203 ? -2.073 -6.511 0.185 1.00 97.75 203 TYR A N 1
ATOM 1644 C CA . TYR A 1 203 ? -0.749 -6.890 -0.315 1.00 97.75 203 TYR A CA 1
ATOM 1645 C C . TYR A 1 203 ? -0.568 -6.361 -1.729 1.00 97.75 203 TYR A C 1
ATOM 1647 O O . TYR A 1 203 ? -1.175 -6.873 -2.663 1.00 97.75 203 TYR A O 1
ATOM 1655 N N . SER A 1 204 ? 0.260 -5.330 -1.890 1.00 96.25 204 SER A N 1
ATOM 1656 C CA . SER A 1 204 ? 0.530 -4.748 -3.205 1.00 96.25 204 SER A CA 1
ATOM 1657 C C . SER A 1 204 ? 1.357 -5.718 -4.041 1.00 96.25 204 SER A C 1
ATOM 1659 O O . SER A 1 204 ? 2.464 -6.075 -3.633 1.00 96.25 204 SER A O 1
ATOM 1661 N N . LEU A 1 205 ? 0.843 -6.118 -5.202 1.00 96.94 205 LEU A N 1
ATOM 1662 C CA . LEU A 1 205 ? 1.466 -7.039 -6.148 1.00 96.94 205 LEU A CA 1
ATOM 1663 C C . LEU A 1 205 ? 1.782 -6.320 -7.462 1.00 96.94 205 LEU A C 1
ATOM 1665 O O . LEU A 1 205 ? 1.013 -5.481 -7.910 1.00 96.94 205 LEU A O 1
ATOM 1669 N N . GLY A 1 206 ? 2.918 -6.647 -8.062 1.00 94.12 206 GLY A N 1
ATOM 1670 C CA . GLY A 1 206 ? 3.454 -6.011 -9.271 1.00 94.12 206 GLY A CA 1
ATOM 1671 C C . GLY A 1 206 ? 4.376 -6.993 -9.983 1.00 94.12 206 GLY A C 1
ATOM 1672 O O . GLY A 1 206 ? 4.003 -8.152 -10.084 1.00 94.12 206 GLY A O 1
ATOM 1673 N N . SER A 1 207 ? 5.591 -6.606 -10.369 1.00 95.38 207 SER A N 1
ATOM 1674 C CA . SER A 1 207 ? 6.622 -7.539 -10.864 1.00 95.38 207 SER A CA 1
ATOM 1675 C C . SER A 1 207 ? 7.883 -7.449 -10.014 1.00 95.38 207 SER A C 1
ATOM 1677 O O . SER A 1 207 ? 8.203 -6.390 -9.487 1.00 95.38 207 SER A O 1
ATOM 1679 N N . ASP A 1 208 ? 8.590 -8.560 -9.834 1.00 95.94 208 ASP A N 1
ATOM 1680 C CA . ASP A 1 208 ? 9.853 -8.545 -9.089 1.00 95.94 208 ASP A CA 1
ATOM 1681 C C . ASP A 1 208 ? 10.983 -7.833 -9.852 1.00 95.94 208 ASP A C 1
ATOM 1683 O O . ASP A 1 208 ? 11.894 -7.318 -9.205 1.00 95.94 208 ASP A O 1
ATOM 1687 N N . GLU A 1 209 ? 10.872 -7.707 -11.182 1.00 94.25 209 GLU A N 1
ATOM 1688 C CA . GLU A 1 209 ? 11.846 -7.016 -12.044 1.00 94.25 209 GLU A CA 1
ATOM 1689 C C . GLU A 1 209 ? 11.839 -5.491 -11.857 1.00 94.25 209 GLU A C 1
ATOM 1691 O O . GLU A 1 209 ? 12.903 -4.878 -11.819 1.00 94.25 209 GLU A O 1
ATOM 1696 N N . ILE A 1 210 ? 10.659 -4.880 -11.689 1.00 92.50 210 ILE A N 1
ATOM 1697 C CA . ILE A 1 210 ? 10.489 -3.415 -11.550 1.00 92.50 210 ILE A CA 1
ATOM 1698 C C . ILE A 1 210 ? 10.399 -2.963 -10.081 1.00 92.50 210 ILE A C 1
ATOM 1700 O O . ILE A 1 210 ? 10.038 -1.828 -9.758 1.00 92.50 210 ILE A O 1
ATOM 1704 N N . GLU A 1 211 ? 10.652 -3.883 -9.150 1.00 94.19 211 GLU A N 1
ATOM 1705 C CA . GLU A 1 211 ? 10.521 -3.675 -7.705 1.00 94.19 211 GLU A CA 1
ATOM 1706 C C . GLU A 1 211 ? 11.729 -4.286 -6.981 1.00 94.19 211 GLU A C 1
ATOM 1708 O O . GLU A 1 211 ? 11.602 -4.989 -5.977 1.00 94.19 211 GLU A O 1
ATOM 1713 N N . LYS A 1 212 ? 12.914 -4.015 -7.532 1.00 91.56 212 LYS A N 1
ATOM 1714 C CA . LYS A 1 212 ? 14.191 -4.657 -7.202 1.00 91.56 212 LYS A CA 1
ATOM 1715 C C . LYS A 1 212 ? 14.540 -4.594 -5.718 1.00 91.56 212 LYS A C 1
ATOM 1717 O O . LYS A 1 212 ? 14.867 -5.627 -5.137 1.00 91.56 212 LYS A O 1
ATOM 1722 N N . GLY A 1 213 ? 14.401 -3.433 -5.077 1.00 91.19 213 GLY A N 1
ATOM 1723 C CA . GLY A 1 213 ? 14.861 -3.252 -3.699 1.00 91.19 213 GLY A CA 1
ATOM 1724 C C . GLY A 1 213 ? 14.138 -4.140 -2.686 1.00 91.19 213 GLY A C 1
ATOM 1725 O O . GLY A 1 213 ? 14.762 -4.786 -1.851 1.00 91.19 213 GLY A O 1
ATOM 1726 N N . ARG A 1 214 ? 12.815 -4.318 -2.805 1.00 92.56 214 ARG A N 1
ATOM 1727 C CA . ARG A 1 214 ? 12.121 -5.282 -1.927 1.00 92.56 214 ARG A CA 1
ATOM 1728 C C . ARG A 1 214 ? 12.475 -6.739 -2.278 1.00 92.56 214 ARG A C 1
ATOM 1730 O O . ARG A 1 214 ? 12.444 -7.595 -1.400 1.00 92.56 214 ARG A O 1
ATOM 1737 N N . THR A 1 215 ? 12.719 -7.038 -3.559 1.00 95.00 215 THR A N 1
ATOM 1738 C CA . THR A 1 215 ? 13.061 -8.389 -4.021 1.00 95.00 215 THR A CA 1
ATOM 1739 C C . THR A 1 215 ? 14.409 -8.782 -3.427 1.00 95.00 215 THR A C 1
ATOM 1741 O O . THR A 1 215 ? 14.538 -9.890 -2.913 1.00 95.00 215 THR A O 1
ATOM 1744 N N . ALA A 1 216 ? 15.356 -7.841 -3.373 1.00 93.38 216 ALA A N 1
ATOM 1745 C CA . ALA A 1 216 ? 16.626 -7.992 -2.670 1.00 93.38 216 ALA A CA 1
ATOM 1746 C C . ALA A 1 216 ? 16.439 -8.291 -1.170 1.00 93.38 216 ALA A C 1
ATOM 1748 O O . ALA A 1 216 ? 17.192 -9.076 -0.605 1.00 93.38 216 ALA A O 1
ATOM 1749 N N . LEU A 1 217 ? 15.384 -7.760 -0.541 1.00 92.50 217 LEU A N 1
ATOM 1750 C CA . LEU A 1 217 ? 14.983 -8.071 0.843 1.00 92.50 217 LEU A CA 1
ATOM 1751 C C . LEU A 1 217 ? 14.175 -9.384 0.986 1.00 92.50 217 LEU A C 1
ATOM 1753 O O . LEU A 1 217 ? 13.566 -9.651 2.027 1.00 92.50 217 LEU A O 1
ATOM 1757 N N . GLY A 1 218 ? 14.108 -10.206 -0.066 1.00 95.69 218 GLY A N 1
ATOM 1758 C CA . GLY A 1 218 ? 13.380 -11.477 -0.071 1.00 95.69 218 GLY A CA 1
ATOM 1759 C C . GLY A 1 218 ? 11.854 -11.335 -0.098 1.00 95.69 218 GLY A C 1
ATOM 1760 O O . GLY A 1 218 ? 11.142 -12.299 0.179 1.00 95.69 218 GLY A O 1
ATOM 1761 N N . ARG A 1 219 ? 11.318 -10.148 -0.421 1.00 96.31 219 ARG A N 1
ATOM 1762 C CA . ARG A 1 219 ? 9.872 -9.850 -0.439 1.00 96.31 219 ARG A CA 1
ATOM 1763 C C . ARG A 1 219 ? 9.261 -10.005 -1.847 1.00 96.31 219 ARG A C 1
ATOM 1765 O O . ARG A 1 219 ? 8.591 -9.106 -2.367 1.00 96.31 219 ARG A O 1
ATOM 1772 N N . THR A 1 220 ? 9.498 -11.160 -2.472 1.00 97.69 220 THR A N 1
ATOM 1773 C CA . THR A 1 220 ? 9.048 -11.519 -3.840 1.00 97.69 220 THR A CA 1
ATOM 1774 C C . THR A 1 220 ? 7.518 -11.564 -3.988 1.00 97.69 220 THR A C 1
ATOM 1776 O O . THR A 1 220 ? 6.789 -11.476 -2.992 1.00 97.69 220 THR A O 1
ATOM 1779 N N . GLN A 1 221 ? 6.992 -11.675 -5.220 1.00 97.38 221 GLN A N 1
ATOM 1780 C CA . GLN A 1 221 ? 5.534 -11.800 -5.439 1.00 97.38 221 GLN A CA 1
ATOM 1781 C C . GLN A 1 221 ? 4.980 -13.043 -4.745 1.00 97.38 221 GLN A C 1
ATOM 1783 O O . GLN A 1 221 ? 3.964 -12.969 -4.053 1.00 97.38 221 GLN A O 1
ATOM 1788 N N . ASP A 1 222 ? 5.671 -14.173 -4.899 1.00 97.88 222 ASP A N 1
ATOM 1789 C CA . ASP A 1 222 ? 5.252 -15.446 -4.317 1.00 97.88 222 ASP A CA 1
ATOM 1790 C C . ASP A 1 222 ? 5.301 -15.393 -2.784 1.00 97.88 222 ASP A C 1
ATOM 1792 O O . ASP A 1 222 ? 4.384 -15.880 -2.118 1.00 97.88 222 ASP A O 1
ATOM 1796 N N . TRP A 1 223 ? 6.302 -14.715 -2.208 1.00 98.25 223 TRP A N 1
ATOM 1797 C CA . TRP A 1 223 ? 6.351 -14.477 -0.767 1.00 98.25 223 TRP A CA 1
ATOM 1798 C C . TRP A 1 223 ? 5.149 -13.650 -0.292 1.00 98.25 223 TRP A C 1
ATOM 1800 O O . TRP A 1 223 ? 4.476 -14.058 0.654 1.00 98.25 223 TRP A O 1
ATOM 1810 N N . ARG A 1 224 ? 4.816 -12.537 -0.964 1.00 98.19 224 ARG A N 1
ATOM 1811 C CA . ARG A 1 224 ? 3.670 -11.680 -0.590 1.00 98.19 224 ARG A CA 1
ATOM 1812 C C . ARG A 1 224 ? 2.336 -12.405 -0.726 1.00 98.19 224 ARG A C 1
ATOM 1814 O O . ARG A 1 224 ? 1.481 -12.275 0.144 1.00 98.19 224 ARG A O 1
ATOM 1821 N N . MET A 1 225 ? 2.173 -13.206 -1.774 1.00 98.25 225 MET A N 1
ATOM 1822 C CA . MET A 1 225 ? 0.997 -14.057 -1.966 1.00 98.25 225 MET A CA 1
ATOM 1823 C C . MET A 1 225 ? 0.856 -15.087 -0.844 1.00 98.25 225 MET A C 1
ATOM 1825 O O . MET A 1 225 ? -0.244 -15.279 -0.322 1.00 98.25 225 MET A O 1
ATOM 1829 N N . LYS A 1 226 ? 1.967 -15.702 -0.418 1.00 98.50 226 LYS A N 1
ATOM 1830 C CA . LYS A 1 226 ? 1.988 -16.596 0.743 1.00 98.50 226 LYS A CA 1
ATOM 1831 C C . LYS A 1 226 ? 1.577 -15.862 2.022 1.00 98.50 226 LYS A C 1
ATOM 1833 O O . LYS A 1 226 ? 0.707 -16.360 2.729 1.00 98.50 226 LYS A O 1
ATOM 1838 N N . GLN A 1 227 ? 2.128 -14.676 2.296 1.00 98.62 227 GLN A N 1
ATOM 1839 C CA . GLN A 1 227 ? 1.742 -13.906 3.487 1.00 98.62 227 GLN A CA 1
ATOM 1840 C C . GLN A 1 227 ? 0.257 -13.518 3.462 1.00 98.62 227 GLN A C 1
ATOM 1842 O O . GLN A 1 227 ? -0.449 -13.720 4.448 1.00 98.62 227 GLN A O 1
ATOM 1847 N N . ALA A 1 228 ? -0.245 -13.033 2.319 1.00 98.31 228 ALA A N 1
ATOM 1848 C CA . ALA A 1 228 ? -1.657 -12.700 2.138 1.00 98.31 228 ALA A CA 1
ATOM 1849 C C . ALA A 1 228 ? -2.568 -13.897 2.442 1.00 98.31 228 ALA A C 1
ATOM 1851 O O . ALA A 1 228 ? -3.588 -13.737 3.111 1.00 98.31 228 ALA A O 1
ATOM 1852 N N . ARG A 1 229 ? -2.184 -15.098 1.986 1.00 98.44 229 ARG A N 1
ATOM 1853 C CA . ARG A 1 229 ? -2.909 -16.339 2.272 1.00 98.44 229 ARG A CA 1
ATOM 1854 C C . ARG A 1 229 ? -2.904 -16.667 3.762 1.00 98.44 229 ARG A C 1
ATOM 1856 O O . ARG A 1 229 ? -3.969 -16.884 4.315 1.00 98.44 229 ARG A O 1
ATOM 1863 N N . MET A 1 230 ? -1.747 -16.608 4.421 1.00 98.69 230 MET A N 1
ATOM 1864 C CA . MET A 1 230 ? -1.639 -16.901 5.856 1.00 98.69 230 MET A CA 1
ATOM 1865 C C . MET A 1 230 ? -2.525 -15.979 6.709 1.00 98.69 230 MET A C 1
ATOM 1867 O O . MET A 1 230 ? -3.204 -16.446 7.620 1.00 98.69 230 MET A O 1
ATOM 1871 N N . TYR A 1 231 ? -2.578 -14.679 6.394 1.00 98.62 231 TYR A N 1
ATOM 1872 C CA . TYR A 1 231 ? -3.499 -13.749 7.059 1.00 98.62 231 TYR A CA 1
ATOM 1873 C C . TYR A 1 231 ? -4.972 -14.064 6.758 1.00 98.62 231 TYR A C 1
ATOM 1875 O O . TYR A 1 231 ? -5.807 -14.042 7.665 1.00 98.62 231 TYR A O 1
ATOM 1883 N N . LEU A 1 232 ? -5.298 -14.376 5.502 1.00 97.62 232 LEU A N 1
ATOM 1884 C CA . LEU A 1 232 ? -6.653 -14.749 5.102 1.00 97.62 232 LEU A CA 1
ATOM 1885 C C . LEU A 1 232 ? -7.138 -16.022 5.813 1.00 97.62 232 LEU A C 1
ATOM 1887 O O . LEU A 1 232 ? -8.276 -16.054 6.275 1.00 97.62 232 LEU A O 1
ATOM 1891 N N . ASP A 1 233 ? -6.279 -17.035 5.943 1.00 98.25 233 ASP A N 1
ATOM 1892 C CA . ASP A 1 233 ? -6.605 -18.335 6.542 1.00 98.25 233 ASP A CA 1
ATOM 1893 C C . ASP A 1 233 ? -6.963 -18.216 8.031 1.00 98.25 233 ASP A C 1
ATOM 1895 O O . ASP A 1 233 ? -7.758 -18.998 8.548 1.00 98.25 233 ASP A O 1
ATOM 1899 N N . VAL A 1 234 ? -6.442 -17.194 8.720 1.00 98.25 234 VAL A N 1
ATOM 1900 C CA . VAL A 1 234 ? -6.842 -16.874 10.098 1.00 98.25 234 VAL A CA 1
ATOM 1901 C C . VAL A 1 234 ? -8.004 -15.881 10.172 1.00 98.25 234 VAL A C 1
ATOM 1903 O O . VAL A 1 234 ? -8.376 -15.470 11.265 1.00 98.25 234 VAL A O 1
ATOM 1906 N N . GLY A 1 235 ? -8.614 -15.489 9.055 1.00 96.19 235 GLY A N 1
ATOM 1907 C CA . GLY A 1 235 ? -9.801 -14.630 9.023 1.00 96.19 235 GLY A CA 1
ATOM 1908 C C . GLY A 1 235 ? -9.519 -13.124 9.013 1.00 96.19 235 GLY A C 1
ATOM 1909 O O . GLY A 1 235 ? -10.428 -12.335 9.266 1.00 96.19 235 GLY A O 1
ATOM 1910 N N . VAL A 1 236 ? -8.286 -12.692 8.725 1.00 96.31 236 VAL A N 1
ATOM 1911 C CA . VAL A 1 236 ? -8.019 -11.279 8.402 1.00 96.31 236 VAL A CA 1
ATOM 1912 C C . VAL A 1 236 ? -8.537 -10.975 6.996 1.00 96.31 236 VAL A C 1
ATOM 1914 O O . VAL A 1 236 ? -8.428 -11.796 6.085 1.00 96.31 236 VAL A O 1
ATOM 1917 N N . ARG A 1 237 ? -9.051 -9.758 6.782 1.00 95.56 237 ARG A N 1
ATOM 1918 C CA . ARG A 1 237 ? -9.398 -9.241 5.448 1.00 95.56 237 ARG A CA 1
ATOM 1919 C C . ARG A 1 237 ? -8.129 -8.913 4.654 1.00 95.56 237 ARG A C 1
ATOM 1921 O O . ARG A 1 237 ? -7.787 -7.746 4.472 1.00 95.56 237 ARG A O 1
ATOM 1928 N N . ALA A 1 238 ? -7.410 -9.947 4.227 1.00 96.62 238 ALA A N 1
ATOM 1929 C CA . ALA A 1 238 ? -6.215 -9.838 3.403 1.00 96.62 238 ALA A CA 1
ATOM 1930 C C . ALA A 1 238 ? -6.575 -9.947 1.916 1.00 96.62 238 ALA A C 1
ATOM 1932 O O . ALA A 1 238 ? -7.199 -10.917 1.484 1.00 96.62 238 ALA A O 1
ATOM 1933 N N . VAL A 1 239 ? -6.192 -8.939 1.134 1.00 95.94 239 VAL A N 1
ATOM 1934 C CA . VAL A 1 239 ? -6.603 -8.791 -0.266 1.00 95.94 239 VAL A CA 1
ATOM 1935 C C . VAL A 1 239 ? -5.378 -8.514 -1.142 1.00 95.94 239 VAL A C 1
ATOM 1937 O O . VAL A 1 239 ? -4.661 -7.540 -0.895 1.00 95.94 239 VAL A O 1
ATOM 1940 N N . PRO A 1 240 ? -5.121 -9.330 -2.180 1.00 97.50 240 PRO A N 1
ATOM 1941 C CA . PRO A 1 240 ? -4.184 -8.983 -3.238 1.00 97.50 240 PRO A CA 1
ATOM 1942 C C . PRO A 1 240 ? -4.573 -7.668 -3.915 1.00 97.50 240 PRO A C 1
ATOM 1944 O O . PRO A 1 240 ? -5.703 -7.508 -4.382 1.00 97.50 240 PRO A O 1
ATOM 1947 N N . TYR A 1 241 ? -3.623 -6.743 -3.986 1.00 95.06 241 TYR A N 1
ATOM 1948 C CA . TYR A 1 241 ? -3.776 -5.433 -4.600 1.00 95.06 241 TYR A CA 1
ATOM 1949 C C . TYR A 1 241 ? -2.827 -5.315 -5.793 1.00 95.06 241 TYR A C 1
ATOM 1951 O O . TYR A 1 241 ? -1.657 -4.974 -5.651 1.00 95.06 241 TYR A O 1
ATOM 1959 N N . VAL A 1 242 ? -3.318 -5.712 -6.959 1.00 95.81 242 VAL A N 1
ATOM 1960 C CA . VAL A 1 242 ? -2.529 -6.126 -8.119 1.00 95.81 242 VAL A CA 1
ATOM 1961 C C . VAL A 1 242 ? -2.380 -4.985 -9.108 1.00 95.81 242 VAL A C 1
ATOM 1963 O O . VAL A 1 242 ? -3.383 -4.435 -9.558 1.00 95.81 242 VAL A O 1
ATOM 1966 N N . LEU A 1 243 ? -1.144 -4.664 -9.483 1.00 93.19 243 LEU A N 1
ATOM 1967 C CA . LEU A 1 243 ? -0.880 -3.785 -10.610 1.00 93.19 243 LEU A CA 1
ATOM 1968 C C . LEU A 1 243 ? -1.421 -4.371 -11.909 1.00 93.19 243 LEU A C 1
ATOM 1970 O O . LEU A 1 243 ? -1.283 -5.564 -12.152 1.00 93.19 243 LEU A O 1
ATOM 1974 N N . ILE A 1 244 ? -1.991 -3.517 -12.749 1.00 91.19 244 ILE A N 1
ATOM 1975 C CA . ILE A 1 244 ? -2.421 -3.865 -14.101 1.00 91.19 244 ILE A CA 1
ATOM 1976 C C . ILE A 1 244 ? -2.018 -2.767 -15.080 1.00 91.19 244 ILE A C 1
ATOM 1978 O O . ILE A 1 244 ? -1.979 -1.590 -14.717 1.00 91.19 244 ILE A O 1
ATOM 1982 N N . ASP A 1 245 ? -1.782 -3.146 -16.330 1.00 86.88 245 ASP A N 1
ATOM 1983 C CA . ASP A 1 245 ? -1.973 -2.232 -17.448 1.00 86.88 245 ASP A CA 1
ATOM 1984 C C . ASP A 1 245 ? -3.483 -2.164 -17.735 1.00 86.88 245 ASP A C 1
ATOM 1986 O O . ASP A 1 245 ? -4.058 -3.155 -18.194 1.00 86.88 245 ASP A O 1
ATOM 1990 N N . PRO A 1 246 ? -4.159 -1.043 -17.421 1.00 78.25 246 PRO A N 1
ATOM 1991 C CA . PRO A 1 246 ? -5.603 -0.943 -17.591 1.00 78.25 246 PRO A CA 1
ATOM 1992 C C . PRO A 1 246 ? -6.032 -0.935 -19.062 1.00 78.25 246 PRO A C 1
ATOM 1994 O O . PRO A 1 246 ? -7.210 -1.148 -19.328 1.00 78.25 246 PRO A O 1
ATOM 1997 N N . THR A 1 247 ? -5.115 -0.703 -20.004 1.00 76.19 247 THR A N 1
ATOM 1998 C CA . THR A 1 247 ? -5.424 -0.555 -21.435 1.00 76.19 247 THR A CA 1
ATOM 1999 C C . THR A 1 247 ? -5.364 -1.867 -22.210 1.00 76.19 247 THR A C 1
ATOM 2001 O O . THR A 1 247 ? -5.790 -1.928 -23.362 1.00 76.19 247 THR A O 1
ATOM 2004 N N . ARG A 1 248 ? -4.887 -2.943 -21.575 1.00 81.69 248 ARG A N 1
ATOM 2005 C CA . ARG A 1 248 ? -4.742 -4.268 -22.187 1.00 81.69 248 ARG A CA 1
ATOM 2006 C C . ARG A 1 248 ? -5.744 -5.258 -21.626 1.00 81.69 248 ARG A C 1
ATOM 2008 O O . ARG A 1 248 ? -6.135 -5.183 -20.463 1.00 81.69 248 ARG A O 1
ATOM 2015 N N . GLU A 1 249 ? -6.143 -6.216 -22.456 1.00 84.69 249 GLU A N 1
ATOM 2016 C CA . GLU A 1 249 ? -7.248 -7.110 -22.115 1.00 84.69 249 GLU A CA 1
ATOM 2017 C C . GLU A 1 249 ? -6.996 -8.016 -20.912 1.00 84.69 249 GLU A C 1
ATOM 2019 O O . GLU A 1 249 ? -7.922 -8.320 -20.162 1.00 84.69 249 GLU A O 1
ATOM 2024 N N . ASP A 1 250 ? -5.750 -8.440 -20.742 1.00 86.56 250 ASP A N 1
ATOM 2025 C CA . ASP A 1 250 ? -5.296 -9.413 -19.754 1.00 86.56 250 ASP A CA 1
ATOM 2026 C C . ASP A 1 250 ? -4.576 -8.750 -18.569 1.00 86.56 250 ASP A C 1
ATOM 2028 O O . ASP A 1 250 ? -4.093 -9.432 -17.664 1.00 86.56 250 ASP A O 1
ATOM 2032 N N . GLY A 1 251 ? -4.509 -7.414 -18.560 1.00 83.38 251 GLY A N 1
ATOM 2033 C CA . GLY A 1 251 ? -3.700 -6.637 -17.623 1.00 83.38 251 GLY A CA 1
ATOM 2034 C C . GLY A 1 251 ? -2.234 -6.484 -18.045 1.00 83.38 251 GLY A C 1
ATOM 2035 O O . GLY A 1 251 ? -1.437 -5.958 -17.260 1.00 83.38 251 GLY A O 1
ATOM 2036 N N . GLY A 1 252 ? -1.870 -6.922 -19.257 1.00 90.19 252 GLY A N 1
ATOM 2037 C CA . GLY A 1 252 ? -0.570 -6.694 -19.880 1.00 90.19 252 GLY A CA 1
ATOM 2038 C C . GLY A 1 252 ? 0.578 -7.402 -19.169 1.00 90.19 252 GLY A C 1
ATOM 2039 O O . GLY A 1 252 ? 0.482 -8.565 -18.785 1.00 90.19 252 GLY A O 1
ATOM 2040 N N . TYR A 1 253 ? 1.673 -6.674 -18.950 1.00 91.50 253 TYR A N 1
ATOM 2041 C CA . TYR A 1 253 ? 2.877 -7.170 -18.274 1.00 91.50 253 TYR A CA 1
ATOM 2042 C C . TYR A 1 253 ? 2.601 -7.831 -16.903 1.00 91.50 253 TYR A C 1
ATOM 2044 O O . TYR A 1 253 ? 3.331 -8.725 -16.475 1.00 91.50 253 TYR A O 1
ATOM 2052 N N . PHE A 1 254 ? 1.508 -7.465 -16.224 1.00 95.19 254 PHE A N 1
ATOM 2053 C CA . PHE A 1 254 ? 1.136 -8.023 -14.920 1.00 95.19 254 PHE A CA 1
ATOM 2054 C C . PHE A 1 254 ? 0.180 -9.228 -14.984 1.00 95.19 254 PHE A C 1
ATOM 2056 O O . PHE A 1 254 ? -0.177 -9.778 -13.935 1.00 95.19 254 PHE A O 1
ATOM 2063 N N . ALA A 1 255 ? -0.217 -9.683 -16.178 1.00 95.56 255 ALA A N 1
ATOM 2064 C CA . ALA A 1 255 ? -1.165 -10.785 -16.368 1.00 95.56 255 ALA A CA 1
ATOM 2065 C C . ALA A 1 255 ? -0.805 -12.076 -15.594 1.00 95.56 255 ALA A C 1
ATOM 2067 O O . ALA A 1 255 ? -1.700 -12.664 -14.973 1.00 95.56 255 ALA A O 1
ATOM 2068 N N . PRO A 1 256 ? 0.472 -12.520 -15.515 1.00 96.50 256 PRO A N 1
ATOM 2069 C CA . PRO A 1 256 ? 0.829 -13.706 -14.731 1.00 96.50 256 PRO A CA 1
ATOM 2070 C C . PRO A 1 256 ? 0.528 -13.556 -13.233 1.00 96.50 256 PRO A C 1
ATOM 2072 O O . PRO A 1 256 ? 0.073 -14.505 -12.587 1.00 96.50 256 PRO A O 1
ATOM 2075 N N . ILE A 1 257 ? 0.746 -12.360 -12.675 1.00 96.88 257 ILE A N 1
ATOM 2076 C CA . ILE A 1 257 ? 0.455 -12.055 -11.270 1.00 96.88 257 ILE A CA 1
ATOM 2077 C C . ILE A 1 257 ? -1.052 -11.971 -11.049 1.00 96.88 257 ILE A C 1
ATOM 2079 O O . ILE A 1 257 ? -1.558 -12.562 -10.092 1.00 96.88 257 ILE A O 1
ATOM 2083 N N . LEU A 1 258 ? -1.780 -11.307 -11.953 1.00 96.31 258 LEU A N 1
ATOM 2084 C CA . LEU A 1 258 ? -3.238 -11.237 -11.906 1.00 96.31 258 LEU A CA 1
ATOM 2085 C C . LEU A 1 258 ? -3.857 -12.637 -11.913 1.00 96.31 258 LEU A C 1
ATOM 2087 O O . LEU A 1 258 ? -4.665 -12.948 -11.040 1.00 96.31 258 LEU A O 1
ATOM 2091 N N . LYS A 1 259 ? -3.417 -13.524 -12.812 1.00 97.06 259 LYS A N 1
ATOM 2092 C CA . LYS A 1 259 ? -3.896 -14.912 -12.881 1.00 97.06 259 LYS A CA 1
ATOM 2093 C C . LYS A 1 259 ? -3.739 -15.649 -11.548 1.00 97.06 259 LYS A C 1
ATOM 2095 O O . LYS A 1 259 ? -4.679 -16.307 -11.109 1.00 97.06 259 LYS A O 1
ATOM 2100 N N . LYS A 1 260 ? -2.586 -15.515 -10.880 1.00 97.06 260 LYS A N 1
ATOM 2101 C CA . LYS A 1 260 ? -2.363 -16.093 -9.542 1.00 97.06 260 LYS A CA 1
ATOM 2102 C C . LYS A 1 260 ? -3.278 -15.444 -8.491 1.00 97.06 260 LYS A C 1
ATOM 2104 O O . LYS A 1 260 ? -3.889 -16.143 -7.684 1.00 97.06 260 LYS A O 1
ATOM 2109 N N . ALA A 1 261 ? -3.391 -14.115 -8.499 1.00 97.00 261 ALA A N 1
ATOM 2110 C CA . ALA A 1 261 ? -4.202 -13.356 -7.546 1.00 97.00 261 ALA A CA 1
ATOM 2111 C C . ALA A 1 261 ? -5.696 -13.685 -7.640 1.00 97.00 261 ALA A C 1
ATOM 2113 O O . ALA A 1 261 ? -6.373 -13.725 -6.617 1.00 97.00 261 ALA A O 1
ATOM 2114 N N . LEU A 1 262 ? -6.210 -14.011 -8.830 1.00 95.81 262 LEU A N 1
ATOM 2115 C CA . LEU A 1 262 ? -7.605 -14.416 -9.024 1.00 95.81 262 LEU A CA 1
ATOM 2116 C C . LEU A 1 262 ? -7.992 -15.709 -8.280 1.00 95.81 262 LEU A C 1
ATOM 2118 O O . LEU A 1 262 ? -9.186 -15.985 -8.187 1.00 95.81 262 LEU A O 1
ATOM 2122 N N . GLY A 1 263 ? -7.045 -16.454 -7.697 1.00 96.06 263 GLY A N 1
ATOM 2123 C CA . GLY A 1 263 ? -7.317 -17.534 -6.736 1.00 96.06 263 GLY A CA 1
ATOM 2124 C C . GLY A 1 263 ? -7.701 -17.060 -5.322 1.00 96.06 263 GLY A C 1
ATOM 2125 O O . GLY A 1 263 ? -7.873 -17.881 -4.417 1.00 96.06 263 GLY A O 1
ATOM 2126 N N . PHE A 1 264 ? -7.797 -15.749 -5.083 1.00 96.44 264 PHE A N 1
ATOM 2127 C CA . PHE A 1 264 ? -8.251 -15.179 -3.814 1.00 96.44 264 PHE A CA 1
ATOM 2128 C C . PHE A 1 264 ? -9.756 -14.842 -3.834 1.00 96.44 264 PHE A C 1
ATOM 2130 O O . PHE A 1 264 ? -10.309 -14.524 -4.894 1.00 96.44 264 PHE A O 1
ATOM 2137 N N . PRO A 1 265 ? -10.428 -14.853 -2.660 1.00 92.81 265 PRO A N 1
ATOM 2138 C CA . PRO A 1 265 ? -11.846 -14.491 -2.546 1.00 92.81 265 PRO A CA 1
ATOM 2139 C C . PRO A 1 265 ? -12.143 -13.026 -2.869 1.00 92.81 265 PRO A C 1
ATOM 2141 O O . PRO A 1 265 ? -13.283 -12.673 -3.144 1.00 92.81 265 PRO A O 1
ATOM 2144 N N . LYS A 1 266 ? -11.134 -12.159 -2.809 1.00 93.38 266 LYS A N 1
ATOM 2145 C CA . LYS A 1 266 ? -11.221 -10.758 -3.206 1.00 93.38 266 LYS A CA 1
ATOM 2146 C C . LYS A 1 266 ? -9.900 -10.368 -3.853 1.00 93.38 266 LYS A C 1
ATOM 2148 O O . LYS A 1 266 ? -8.853 -10.773 -3.361 1.00 93.38 266 LYS A O 1
ATOM 2153 N N . VAL A 1 267 ? -9.950 -9.576 -4.918 1.00 93.69 267 VAL A N 1
ATOM 2154 C CA . VAL A 1 267 ? -8.780 -8.965 -5.565 1.00 93.69 267 VAL A CA 1
ATOM 2155 C C . VAL A 1 267 ? -9.103 -7.510 -5.860 1.00 93.69 267 VAL A C 1
ATOM 2157 O O . VAL A 1 267 ? -10.222 -7.193 -6.264 1.00 93.69 267 VAL A O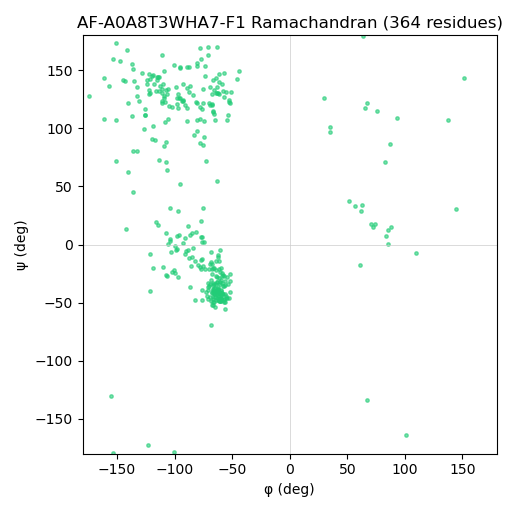 1
ATOM 2160 N N . LEU A 1 268 ? -8.135 -6.621 -5.666 1.00 90.75 268 LEU A N 1
ATOM 2161 C CA . LEU A 1 268 ? -8.227 -5.231 -6.094 1.00 90.75 268 LEU A CA 1
ATOM 2162 C C . LEU A 1 268 ? -7.208 -4.972 -7.195 1.00 90.75 268 LEU A C 1
ATOM 2164 O O . LEU A 1 268 ? -6.042 -5.319 -7.050 1.00 90.75 268 LEU A O 1
ATOM 2168 N N . LEU A 1 269 ? -7.648 -4.347 -8.276 1.00 89.19 269 LEU A N 1
ATOM 2169 C CA . LEU A 1 269 ? -6.809 -3.939 -9.390 1.00 89.19 269 LEU A CA 1
ATOM 2170 C C . LEU A 1 269 ? -6.329 -2.503 -9.169 1.00 89.19 269 LEU A C 1
ATOM 2172 O O . LEU A 1 269 ? -7.095 -1.636 -8.738 1.00 89.19 269 LEU A O 1
ATOM 2176 N N . LEU A 1 270 ? -5.063 -2.250 -9.473 1.00 87.25 270 LEU A N 1
ATOM 2177 C CA . LEU A 1 270 ? -4.409 -0.955 -9.384 1.00 87.25 270 LEU A CA 1
ATOM 2178 C C . LEU A 1 270 ? -3.780 -0.631 -10.741 1.00 87.25 270 LEU A C 1
ATOM 2180 O O . LEU A 1 270 ? -2.805 -1.272 -11.118 1.00 87.25 270 LEU A O 1
ATOM 2184 N N . PRO A 1 271 ? -4.282 0.366 -11.477 1.00 84.12 271 PRO A N 1
ATOM 2185 C CA . PRO A 1 271 ? -3.611 0.824 -12.683 1.00 84.12 271 PRO A CA 1
ATOM 2186 C C . PRO A 1 271 ? -2.164 1.227 -12.396 1.00 84.12 271 PRO A C 1
ATOM 2188 O O . PRO A 1 271 ? -1.891 1.974 -11.446 1.00 84.12 271 PRO A O 1
ATOM 2191 N N . VAL A 1 272 ? -1.242 0.720 -13.212 1.00 83.75 272 VAL A N 1
ATOM 2192 C CA . VAL A 1 272 ? 0.166 1.103 -13.160 1.00 83.75 272 VAL A CA 1
ATOM 2193 C C . VAL A 1 272 ? 0.323 2.591 -13.451 1.00 83.75 272 VAL A C 1
ATOM 2195 O O . VAL A 1 272 ? -0.439 3.192 -14.210 1.00 83.75 272 VAL A O 1
ATOM 2198 N N . ARG A 1 273 ? 1.324 3.188 -12.809 1.00 78.50 273 ARG A N 1
ATOM 2199 C CA . ARG A 1 273 ? 1.715 4.578 -13.015 1.00 78.50 273 ARG A CA 1
ATOM 2200 C C . ARG A 1 273 ? 3.059 4.586 -13.696 1.00 78.50 273 ARG A C 1
ATOM 2202 O O . ARG A 1 273 ? 4.010 4.012 -13.169 1.00 78.50 273 ARG A O 1
ATOM 2209 N N . ILE A 1 274 ? 3.133 5.240 -14.838 1.00 76.81 274 ILE A N 1
ATOM 2210 C CA . ILE A 1 274 ? 4.375 5.359 -15.578 1.00 76.81 274 ILE A CA 1
ATOM 2211 C C . ILE A 1 274 ? 5.078 6.637 -15.116 1.00 76.81 274 ILE A C 1
ATOM 2213 O O . ILE A 1 274 ? 4.520 7.734 -15.160 1.00 76.81 274 ILE A O 1
ATOM 2217 N N . THR A 1 275 ? 6.285 6.463 -14.588 1.00 71.88 275 THR A N 1
ATOM 2218 C CA . THR A 1 275 ? 7.115 7.500 -13.948 1.00 71.88 275 THR A CA 1
ATOM 2219 C C . THR A 1 275 ? 8.351 7.864 -14.774 1.00 71.88 275 THR A C 1
ATOM 2221 O O . THR A 1 275 ? 8.947 8.909 -14.522 1.00 71.88 275 THR A O 1
ATOM 2224 N N . ARG A 1 276 ? 8.754 6.986 -15.705 1.00 70.81 276 ARG A N 1
ATOM 2225 C CA . ARG A 1 276 ? 9.954 7.058 -16.555 1.00 70.81 276 ARG A CA 1
ATOM 2226 C C . ARG A 1 276 ? 9.730 6.280 -17.854 1.00 70.81 276 ARG A C 1
ATOM 2228 O 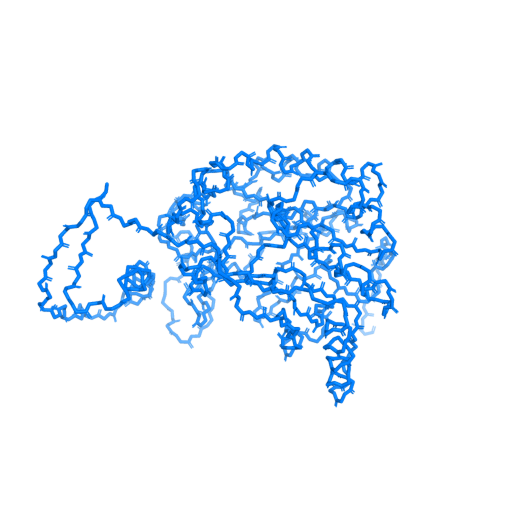O . ARG A 1 276 ? 8.837 5.432 -17.924 1.00 70.81 276 ARG A O 1
ATOM 2235 N N . ARG A 1 277 ? 10.526 6.587 -18.880 1.00 73.31 277 ARG A N 1
ATOM 2236 C CA . ARG A 1 277 ? 10.341 6.080 -20.248 1.00 73.31 277 ARG A CA 1
ATOM 2237 C C . ARG A 1 277 ? 10.511 4.572 -20.377 1.00 73.31 277 ARG A C 1
ATOM 2239 O O . ARG A 1 277 ? 9.635 3.877 -20.881 1.00 73.31 277 ARG A O 1
ATOM 2246 N N . ASP A 1 278 ? 11.639 4.084 -19.911 1.00 79.25 278 ASP A N 1
ATOM 2247 C CA . ASP A 1 278 ? 12.018 2.675 -19.915 1.00 79.25 278 ASP A CA 1
ATOM 2248 C C . ASP A 1 278 ? 11.058 1.794 -19.098 1.00 79.25 278 ASP A C 1
ATOM 2250 O O . ASP A 1 278 ? 10.822 0.641 -19.459 1.00 79.25 278 ASP A O 1
ATOM 2254 N N . LEU A 1 279 ? 10.412 2.338 -18.059 1.00 82.31 279 LEU A N 1
ATOM 2255 C CA . LEU A 1 279 ? 9.317 1.644 -17.379 1.00 82.31 279 LEU A CA 1
ATOM 2256 C C . LEU A 1 279 ? 8.131 1.418 -18.327 1.00 82.31 279 LEU A C 1
ATOM 2258 O O . LEU A 1 279 ? 7.529 0.349 -18.302 1.00 82.31 279 LEU A O 1
ATOM 2262 N N . ALA A 1 280 ? 7.785 2.388 -19.175 1.00 79.88 280 ALA A N 1
ATOM 2263 C CA . ALA A 1 280 ? 6.726 2.202 -20.168 1.00 79.88 280 ALA A CA 1
ATOM 2264 C C . ALA A 1 280 ? 7.153 1.250 -21.290 1.00 79.88 280 ALA A C 1
ATOM 2266 O O . ALA A 1 280 ? 6.345 0.451 -21.755 1.00 79.88 280 ALA A O 1
ATOM 2267 N N . GLU A 1 281 ? 8.420 1.292 -21.704 1.00 83.56 281 GLU A N 1
ATOM 2268 C CA . GLU A 1 281 ? 8.971 0.304 -22.638 1.00 83.56 281 GLU A CA 1
ATOM 2269 C C . GLU A 1 281 ? 8.846 -1.114 -22.061 1.00 83.56 281 GLU A C 1
ATOM 2271 O O . GLU A 1 281 ? 8.376 -2.016 -22.750 1.00 83.56 281 GLU A O 1
ATOM 2276 N N . THR A 1 282 ? 9.141 -1.276 -20.770 1.00 87.75 282 THR A N 1
ATOM 2277 C CA . THR A 1 282 ? 9.026 -2.549 -20.045 1.00 87.75 282 THR A CA 1
ATOM 2278 C C . THR A 1 282 ? 7.571 -3.001 -19.883 1.00 87.75 282 THR A C 1
ATOM 2280 O O . THR A 1 282 ? 7.226 -4.134 -20.205 1.00 87.75 282 THR A O 1
ATOM 2283 N N . VAL A 1 283 ? 6.699 -2.127 -19.373 1.00 85.94 283 VAL A N 1
ATOM 2284 C CA . VAL A 1 283 ? 5.343 -2.499 -18.933 1.00 85.94 283 VAL A CA 1
ATOM 2285 C C . VAL A 1 283 ? 4.328 -2.471 -20.072 1.00 85.94 283 VAL A C 1
ATOM 2287 O O . VAL A 1 283 ? 3.427 -3.308 -20.112 1.00 85.94 283 VAL A O 1
ATOM 2290 N N . LEU A 1 284 ? 4.460 -1.519 -20.995 1.00 81.38 284 LEU A N 1
ATOM 2291 C CA . LEU A 1 284 ? 3.514 -1.307 -22.094 1.00 81.38 284 LEU A CA 1
ATOM 2292 C C . LEU A 1 284 ? 4.041 -1.851 -23.431 1.00 81.38 284 LEU A C 1
ATOM 2294 O O . LEU A 1 284 ? 3.311 -1.848 -24.423 1.00 81.38 284 LEU A O 1
ATOM 2298 N N . GLY A 1 285 ? 5.296 -2.318 -23.489 1.00 79.69 285 GLY A N 1
ATOM 2299 C CA . GLY A 1 285 ? 5.941 -2.783 -24.723 1.00 79.69 285 GLY A CA 1
ATOM 2300 C C . GLY A 1 285 ? 6.351 -1.650 -25.670 1.00 79.69 285 GLY A C 1
ATOM 2301 O O . GLY A 1 285 ? 6.549 -1.886 -26.859 1.00 79.69 285 GLY A O 1
ATOM 2302 N N . GLY A 1 286 ? 6.427 -0.417 -25.163 1.00 74.75 286 GLY A N 1
ATOM 2303 C CA . GLY A 1 286 ? 6.846 0.766 -25.913 1.00 74.75 286 GLY A CA 1
ATOM 2304 C C . GLY A 1 286 ? 6.204 2.049 -25.389 1.00 74.75 286 GLY A C 1
ATOM 2305 O O . GLY A 1 286 ? 5.028 2.064 -25.034 1.00 74.75 286 GLY A O 1
ATOM 2306 N N . TRP A 1 287 ? 6.952 3.156 -25.390 1.00 66.75 287 TRP A N 1
ATOM 2307 C CA . TRP A 1 287 ? 6.431 4.458 -24.949 1.00 66.75 287 TRP A CA 1
ATOM 2308 C C . TRP A 1 287 ? 5.276 4.975 -25.822 1.00 66.75 287 TRP A C 1
ATOM 2310 O O . TRP A 1 287 ? 4.347 5.591 -25.309 1.00 66.75 287 TRP A O 1
ATOM 2320 N N . GLY A 1 288 ? 5.274 4.667 -27.126 1.00 60.56 288 GLY A N 1
ATOM 2321 C CA . GLY A 1 288 ? 4.168 5.022 -28.028 1.00 60.56 288 GLY A CA 1
ATOM 2322 C C . GLY A 1 288 ? 2.812 4.453 -27.587 1.00 60.56 288 GLY A C 1
ATOM 2323 O O . GLY A 1 288 ? 1.778 5.075 -27.821 1.00 60.56 288 GLY A O 1
ATOM 2324 N N . ASN A 1 289 ? 2.811 3.336 -26.853 1.00 62.00 289 ASN A N 1
ATOM 2325 C CA . ASN A 1 289 ? 1.595 2.739 -26.298 1.00 62.00 289 ASN A CA 1
ATOM 2326 C C . ASN A 1 289 ? 1.060 3.509 -25.077 1.00 62.00 289 ASN A C 1
ATOM 2328 O O . ASN A 1 289 ? -0.115 3.379 -24.758 1.00 62.00 289 ASN A O 1
ATOM 2332 N N . ALA A 1 290 ? 1.887 4.337 -24.425 1.00 57.69 290 ALA A N 1
ATOM 2333 C CA . ALA A 1 290 ? 1.449 5.258 -23.373 1.00 57.69 290 ALA A CA 1
ATOM 2334 C C . ALA A 1 290 ? 0.753 6.512 -23.933 1.00 57.69 290 ALA A C 1
ATOM 2336 O O . ALA A 1 290 ? 0.046 7.194 -23.200 1.00 57.69 290 ALA A O 1
ATOM 2337 N N . LEU A 1 291 ? 0.997 6.845 -25.207 1.00 50.84 291 LEU A N 1
ATOM 2338 C CA . LEU A 1 291 ? 0.499 8.064 -25.859 1.00 50.84 291 LEU A CA 1
ATOM 2339 C C . LEU A 1 291 ? -0.731 7.805 -26.749 1.00 50.84 291 LEU A C 1
ATOM 2341 O O . LEU A 1 291 ? -1.511 8.723 -27.010 1.00 50.84 291 LEU A O 1
ATOM 2345 N N . GLY A 1 292 ? -0.920 6.558 -27.197 1.00 47.25 292 GLY A N 1
ATOM 2346 C CA . GLY A 1 292 ? -1.942 6.166 -28.167 1.00 47.25 292 GLY A CA 1
ATOM 2347 C C . GLY A 1 292 ? -1.761 6.813 -29.552 1.00 47.25 292 GLY A C 1
ATOM 2348 O O . GLY A 1 292 ? -0.832 7.587 -29.774 1.00 47.25 292 GLY A O 1
ATOM 2349 N N . PRO A 1 293 ? -2.639 6.506 -30.525 1.00 34.84 293 PRO A N 1
ATOM 2350 C CA . PRO A 1 293 ? -2.511 6.987 -31.906 1.00 34.84 293 PRO A CA 1
ATOM 2351 C C . PRO A 1 293 ? -2.870 8.474 -32.124 1.00 34.84 293 PRO A C 1
ATOM 2353 O O . PRO A 1 293 ? -2.810 8.944 -33.257 1.00 34.84 293 PRO A O 1
ATOM 2356 N N . ALA A 1 294 ? -3.224 9.232 -31.080 1.00 35.97 294 ALA A N 1
ATOM 2357 C CA . ALA A 1 294 ? -3.598 10.643 -31.180 1.00 35.97 294 ALA A CA 1
ATOM 2358 C C . ALA A 1 294 ? -2.515 11.539 -30.567 1.00 35.97 294 ALA A C 1
ATOM 2360 O O . ALA A 1 294 ? -2.569 11.943 -29.408 1.00 35.97 294 ALA A O 1
ATOM 2361 N N . SER A 1 295 ? -1.509 11.855 -31.373 1.00 36.91 295 SER A N 1
ATOM 2362 C CA . SER A 1 295 ? -0.606 12.963 -31.099 1.00 36.91 295 SER A CA 1
ATOM 2363 C C . SER A 1 295 ? -1.347 14.300 -31.251 1.00 36.91 295 SER A C 1
ATOM 2365 O O . SER A 1 295 ? -1.962 14.532 -32.291 1.00 36.91 295 SER A O 1
ATOM 2367 N N . VAL A 1 296 ? -1.120 15.208 -30.295 1.00 38.34 296 VAL A N 1
ATOM 2368 C CA . VAL A 1 296 ? -1.297 16.673 -30.381 1.00 38.34 296 VAL A CA 1
ATOM 2369 C C . VAL A 1 296 ? -2.697 17.229 -30.059 1.00 38.34 296 VAL A C 1
ATOM 2371 O O . VAL A 1 296 ? -3.445 17.586 -30.958 1.00 38.34 296 VAL A O 1
ATOM 2374 N N . ASP A 1 297 ? -2.964 17.481 -28.771 1.00 33.09 297 ASP A N 1
ATOM 2375 C CA . ASP A 1 297 ? -3.467 18.802 -28.357 1.00 33.09 297 ASP A CA 1
ATOM 2376 C C . ASP A 1 297 ? -3.036 19.144 -26.916 1.00 33.09 297 ASP A C 1
ATOM 2378 O O . ASP A 1 297 ? -3.476 18.572 -25.922 1.00 33.09 297 ASP A O 1
ATOM 2382 N N . LEU A 1 298 ? -2.081 20.069 -26.802 1.00 36.47 298 LEU A N 1
ATOM 2383 C CA . LEU A 1 298 ? -1.238 20.286 -25.615 1.00 36.47 298 LEU A CA 1
ATOM 2384 C C . LEU A 1 298 ? -1.909 21.037 -24.450 1.00 36.47 298 LEU A C 1
ATOM 2386 O O . LEU A 1 298 ? -1.235 21.352 -23.471 1.00 36.47 298 LEU A O 1
ATOM 2390 N N . PHE A 1 299 ? -3.211 21.324 -24.518 1.00 34.84 299 PHE A N 1
ATOM 2391 C CA . PHE A 1 299 ? -3.911 22.077 -23.466 1.00 34.84 299 PHE A CA 1
ATOM 2392 C C . PHE A 1 299 ? -5.341 21.604 -23.160 1.00 34.84 299 PHE A C 1
ATOM 2394 O O . PHE A 1 299 ? -6.057 22.278 -22.420 1.00 34.84 299 PHE A O 1
ATOM 2401 N N . GLY A 1 300 ? -5.754 20.427 -23.634 1.00 33.88 300 GLY A N 1
ATOM 2402 C CA . GLY A 1 300 ? -7.051 19.868 -23.264 1.00 33.88 300 GLY A CA 1
ATOM 2403 C C . GLY A 1 300 ? -7.280 18.462 -23.804 1.00 33.88 300 GLY A C 1
ATOM 2404 O O . GLY A 1 300 ? -7.221 18.255 -25.005 1.00 33.88 300 GLY A O 1
ATOM 2405 N N . ASN A 1 301 ? -7.642 17.559 -22.889 1.00 34.16 301 ASN A N 1
ATOM 2406 C CA . ASN A 1 301 ? -8.225 16.228 -23.097 1.00 34.16 301 ASN A CA 1
ATOM 2407 C C . ASN A 1 301 ? -7.293 15.094 -23.574 1.00 34.16 301 ASN A C 1
ATOM 2409 O O . ASN A 1 301 ? -6.801 15.095 -24.692 1.00 34.16 301 ASN A O 1
ATOM 2413 N N . GLY A 1 302 ? -7.146 14.097 -22.686 1.00 34.91 302 GLY A N 1
ATOM 2414 C CA . GLY A 1 302 ? -6.898 12.673 -22.939 1.00 34.91 302 GLY A CA 1
ATOM 2415 C C . GLY A 1 302 ? -6.021 12.279 -24.127 1.00 34.91 302 GLY A C 1
ATOM 2416 O O . GLY A 1 302 ? -6.513 12.136 -25.241 1.00 34.91 302 GLY A O 1
ATOM 2417 N N . CYS A 1 303 ? -4.757 11.952 -23.852 1.00 31.58 303 CYS A N 1
ATOM 2418 C CA . CYS A 1 303 ? -3.954 11.122 -24.750 1.00 31.58 303 CYS A CA 1
ATOM 2419 C C . CYS A 1 303 ? -4.315 9.644 -24.533 1.00 31.58 303 CYS A C 1
ATOM 2421 O O . CYS A 1 303 ? -4.821 9.267 -23.471 1.00 31.58 303 CYS A O 1
ATOM 2423 N N . GLY A 1 304 ? -4.131 8.819 -25.566 1.00 38.03 304 GLY A N 1
ATOM 2424 C CA . GLY A 1 304 ? -4.736 7.495 -25.652 1.00 38.03 304 GLY A CA 1
ATOM 2425 C C . GLY A 1 304 ? -4.464 6.644 -24.423 1.00 38.03 304 GLY A C 1
ATOM 2426 O O . GLY A 1 304 ? -3.322 6.460 -24.020 1.00 38.03 304 GLY A O 1
ATOM 2427 N N . GLY A 1 305 ? -5.536 6.161 -23.805 1.00 45.81 305 GLY A N 1
ATOM 2428 C CA . GLY A 1 305 ? -5.474 5.284 -22.653 1.00 45.81 305 GLY A CA 1
ATOM 2429 C C . GLY A 1 305 ? -4.798 5.840 -21.398 1.00 45.81 305 GLY A C 1
ATOM 2430 O O . GLY A 1 305 ? -5.092 5.256 -20.370 1.00 45.81 305 GLY A O 1
ATOM 2431 N N . PHE A 1 306 ? -3.978 6.910 -21.418 1.00 51.06 306 PHE A N 1
ATOM 2432 C CA . PHE A 1 306 ? -3.252 7.475 -20.270 1.00 51.06 306 PHE A CA 1
ATOM 2433 C C . PHE A 1 306 ? -3.106 9.027 -20.279 1.00 51.06 306 PHE A C 1
ATOM 2435 O O . PHE A 1 306 ? -2.878 9.647 -21.312 1.00 51.06 306 PHE A O 1
ATOM 2442 N N . GLU A 1 307 ? -3.215 9.694 -19.117 1.00 53.19 307 GLU A N 1
ATOM 2443 C CA . GLU A 1 307 ? -3.053 11.154 -18.917 1.00 53.19 307 GLU A CA 1
ATOM 2444 C C . GLU A 1 307 ? -1.819 11.474 -18.071 1.00 53.19 307 GLU A C 1
ATOM 2446 O O . GLU A 1 307 ? -1.546 10.798 -17.075 1.00 53.19 307 GLU A O 1
ATOM 2451 N N . LEU A 1 308 ? -1.147 12.583 -18.404 1.00 50.47 308 LEU A N 1
ATOM 2452 C CA . LEU A 1 308 ? -0.154 13.215 -17.540 1.00 50.47 308 LEU A CA 1
ATOM 2453 C C . LEU A 1 308 ? -0.860 14.008 -16.433 1.00 50.47 308 LEU A C 1
ATOM 2455 O O . LEU A 1 308 ? -1.572 14.978 -16.698 1.00 50.47 308 LEU A O 1
ATOM 2459 N N . ASP A 1 309 ? -0.634 13.637 -15.177 1.00 54.72 309 ASP A N 1
ATOM 2460 C CA . ASP A 1 309 ? -1.066 14.464 -14.058 1.00 54.72 309 ASP A CA 1
ATOM 2461 C C . ASP A 1 309 ? -0.120 15.656 -13.822 1.00 54.72 309 ASP A C 1
ATOM 2463 O O . ASP A 1 309 ? 0.999 15.733 -14.332 1.00 54.72 309 ASP A O 1
ATOM 2467 N N . LYS A 1 310 ? -0.547 16.602 -12.976 1.00 49.91 310 LYS A N 1
ATOM 2468 C CA . LYS A 1 310 ? 0.242 17.797 -12.612 1.00 49.91 310 LYS A CA 1
ATOM 2469 C C . LYS A 1 310 ? 1.593 17.482 -11.940 1.00 49.91 310 LYS A C 1
ATOM 2471 O O . LYS A 1 310 ? 2.341 18.404 -11.633 1.00 49.91 310 LYS A O 1
ATOM 2476 N N . THR A 1 311 ? 1.886 16.213 -11.658 1.00 43.38 311 THR A N 1
ATOM 2477 C CA . THR A 1 311 ? 3.073 15.731 -10.944 1.00 43.38 311 THR A CA 1
ATOM 2478 C C . THR A 1 311 ? 3.985 14.856 -11.803 1.00 43.38 311 THR A C 1
ATOM 2480 O O . THR A 1 311 ? 4.839 14.167 -11.248 1.00 43.38 311 THR A O 1
ATOM 2483 N N . THR A 1 312 ? 3.868 14.921 -13.136 1.00 51.28 312 THR A N 1
ATOM 2484 C CA . THR A 1 312 ? 4.675 14.170 -14.127 1.00 51.28 312 THR A CA 1
ATOM 2485 C C . THR A 1 312 ? 4.404 12.662 -14.187 1.00 51.28 312 THR A C 1
ATOM 2487 O O . THR A 1 312 ? 5.220 11.909 -14.708 1.00 51.28 312 THR A O 1
ATOM 2490 N N . LEU A 1 313 ? 3.276 12.195 -13.648 1.00 52.03 313 LEU A N 1
ATOM 2491 C CA . LEU A 1 313 ? 2.900 10.781 -13.698 1.00 52.03 313 LEU A CA 1
ATOM 2492 C C . LEU A 1 313 ? 1.909 10.533 -14.833 1.00 52.03 313 LEU A C 1
ATOM 2494 O O . LEU A 1 313 ? 0.935 11.272 -14.961 1.00 52.03 313 LEU A O 1
ATOM 2498 N N . VAL A 1 314 ? 2.124 9.465 -15.597 1.00 54.16 314 VAL A N 1
ATOM 2499 C CA . VAL A 1 314 ? 1.205 9.021 -16.650 1.00 54.16 314 VAL A CA 1
ATOM 2500 C C . VAL A 1 314 ? 0.327 7.887 -16.097 1.00 54.16 314 VAL A C 1
ATOM 2502 O O . VAL A 1 314 ? 0.846 6.876 -15.612 1.00 54.16 314 VAL A O 1
ATOM 2505 N N . HIS A 1 315 ? -1.000 8.061 -16.104 1.00 56.66 315 HIS A N 1
ATOM 2506 C CA . HIS A 1 315 ? -1.976 7.114 -15.522 1.00 56.66 315 HIS A CA 1
ATOM 2507 C C . HIS A 1 315 ? -3.065 6.762 -16.513 1.00 56.66 315 HIS A C 1
ATOM 2509 O O . HIS A 1 315 ? -3.476 7.635 -17.259 1.00 56.66 315 HIS A O 1
ATOM 2515 N N . GLY A 1 316 ? -3.589 5.538 -16.457 1.00 54.38 316 GLY A N 1
ATOM 2516 C CA . GLY A 1 316 ? -4.632 5.114 -17.384 1.00 54.38 316 GLY A CA 1
ATOM 2517 C C . GLY A 1 316 ? -5.941 5.920 -17.269 1.00 54.38 316 GLY A C 1
ATOM 2518 O O . GLY A 1 316 ? -6.479 6.062 -16.168 1.00 54.38 316 GLY A O 1
ATOM 2519 N N . ASN A 1 317 ? -6.478 6.404 -18.390 1.00 58.44 317 ASN A N 1
ATOM 2520 C CA . ASN A 1 317 ? -7.755 7.120 -18.519 1.00 58.44 317 ASN A CA 1
ATOM 2521 C C . ASN A 1 317 ? -8.896 6.245 -18.999 1.00 58.44 317 ASN A C 1
ATOM 2523 O O . ASN A 1 317 ? -10.060 6.542 -18.735 1.00 58.44 317 ASN A O 1
ATOM 2527 N N . GLU A 1 318 ? -8.554 5.173 -19.702 1.00 64.69 318 GLU A N 1
ATOM 2528 C CA . GLU A 1 318 ? -9.508 4.212 -20.221 1.00 64.69 318 GLU A CA 1
ATOM 2529 C C . GLU A 1 318 ? -9.217 2.847 -19.617 1.00 64.69 318 GLU A C 1
ATOM 2531 O O . GLU A 1 318 ? -8.070 2.493 -19.327 1.00 64.69 318 GLU A O 1
ATOM 2536 N N . LEU A 1 319 ? -10.288 2.094 -19.392 1.00 70.44 319 LEU A N 1
ATOM 2537 C CA . LEU A 1 319 ? -10.208 0.714 -18.967 1.00 70.44 319 LEU A CA 1
ATOM 2538 C C . LEU A 1 319 ? -10.580 -0.153 -20.162 1.00 70.44 319 LEU A C 1
ATOM 2540 O O . LEU A 1 319 ? -11.610 0.065 -20.796 1.00 70.44 319 LEU A O 1
ATOM 2544 N N . HIS A 1 320 ? -9.748 -1.138 -20.477 1.00 80.31 320 HIS A N 1
ATOM 2545 C CA . HIS A 1 320 ? -10.047 -2.070 -21.548 1.00 80.31 320 HIS A CA 1
ATOM 2546 C C . HIS A 1 320 ? -11.379 -2.788 -21.247 1.00 80.31 320 HIS A C 1
ATOM 2548 O O . HIS A 1 320 ? -11.572 -3.236 -20.109 1.00 80.31 320 HIS A O 1
ATOM 2554 N N . PRO A 1 321 ? -12.275 -2.987 -22.235 1.00 80.62 321 PRO A N 1
ATOM 2555 C CA . PRO A 1 321 ? -13.587 -3.603 -22.012 1.00 80.62 321 PRO A CA 1
ATOM 2556 C C . PRO A 1 321 ? -13.535 -4.964 -21.305 1.00 80.62 321 PRO A C 1
ATOM 2558 O O . PRO A 1 321 ? -14.398 -5.285 -20.494 1.00 80.62 321 PRO A O 1
ATOM 2561 N N . ASN A 1 322 ? -12.494 -5.765 -21.553 1.00 83.94 322 ASN A N 1
ATOM 2562 C CA . ASN A 1 322 ? -12.308 -7.046 -20.857 1.00 83.94 322 ASN A CA 1
ATOM 2563 C C . ASN A 1 322 ? -11.978 -6.884 -19.362 1.00 83.94 322 ASN A C 1
ATOM 2565 O O . ASN A 1 322 ? -12.405 -7.715 -18.560 1.00 83.94 322 ASN A O 1
ATOM 2569 N N . ILE A 1 323 ? -11.302 -5.805 -18.958 1.00 83.06 323 ILE A N 1
ATOM 2570 C CA . ILE A 1 323 ? -11.074 -5.494 -17.542 1.00 83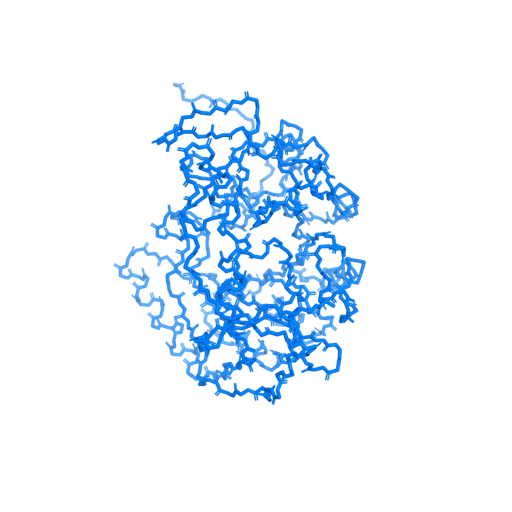.06 323 ILE A CA 1
ATOM 2571 C C . ILE A 1 323 ? -12.354 -4.932 -16.906 1.00 83.06 323 ILE A C 1
ATOM 2573 O O . ILE A 1 323 ? -12.694 -5.322 -15.788 1.00 83.06 323 ILE A O 1
ATOM 2577 N N . GLU A 1 324 ? -13.116 -4.091 -17.617 1.00 82.44 324 GLU A N 1
ATOM 2578 C CA . GLU A 1 324 ? -14.455 -3.659 -17.178 1.00 82.44 324 GLU A CA 1
ATOM 2579 C C . GLU A 1 324 ? -15.374 -4.862 -16.940 1.00 82.44 324 GLU A C 1
ATOM 2581 O O . GLU A 1 324 ? -15.969 -4.994 -15.869 1.00 82.44 324 GLU A O 1
ATOM 2586 N N . LYS A 1 325 ? -15.428 -5.779 -17.911 1.00 84.00 325 LYS A N 1
ATOM 2587 C CA . LYS A 1 325 ? -16.181 -7.030 -17.839 1.00 84.00 325 LYS A CA 1
ATOM 2588 C C . LYS A 1 325 ? -15.717 -7.893 -16.670 1.00 84.00 325 LYS A C 1
ATOM 2590 O O . LYS A 1 325 ? -16.552 -8.352 -15.895 1.00 84.00 325 LYS A O 1
ATOM 2595 N N . LEU A 1 326 ? -14.403 -8.058 -16.488 1.00 86.81 326 LEU A N 1
ATOM 2596 C CA . LEU A 1 326 ? -13.837 -8.786 -15.351 1.00 86.81 326 LEU A CA 1
ATOM 2597 C C . LEU A 1 326 ? -14.329 -8.208 -14.020 1.00 86.81 326 LEU A C 1
ATOM 2599 O O . LEU A 1 326 ? -14.732 -8.969 -13.146 1.00 86.81 326 LEU A O 1
ATOM 2603 N N . VAL A 1 327 ? -14.325 -6.884 -13.856 1.00 84.38 327 VAL A N 1
ATOM 2604 C CA . VAL A 1 327 ? -14.821 -6.228 -12.637 1.00 84.38 327 VAL A CA 1
ATOM 2605 C C . VAL A 1 327 ? -16.333 -6.432 -12.489 1.00 84.38 327 VAL A C 1
ATOM 2607 O O . VAL A 1 327 ? -16.780 -6.915 -11.445 1.00 84.38 327 VAL A O 1
ATOM 2610 N N . ALA A 1 328 ? -17.114 -6.126 -13.528 1.00 80.88 328 ALA A N 1
ATOM 2611 C CA . ALA A 1 328 ? -18.577 -6.145 -13.504 1.00 80.88 328 ALA A CA 1
ATOM 2612 C C . ALA A 1 328 ? -19.164 -7.550 -13.289 1.00 80.88 328 ALA A C 1
ATOM 2614 O O . ALA A 1 328 ? -20.093 -7.730 -12.500 1.00 80.88 328 ALA A O 1
ATOM 2615 N N . GLU A 1 329 ? -18.607 -8.564 -13.949 1.00 87.25 329 GLU A N 1
ATOM 2616 C CA . GLU A 1 329 ? -19.106 -9.941 -13.900 1.00 87.25 329 GLU A CA 1
ATOM 2617 C C . GLU A 1 329 ? -18.577 -10.727 -12.695 1.00 87.25 329 GLU A C 1
ATOM 2619 O O . GLU A 1 329 ? -19.098 -11.792 -12.369 1.00 87.25 329 GLU A O 1
ATOM 2624 N N . SER A 1 330 ? -17.585 -10.196 -11.969 1.00 85.81 330 SER A N 1
ATOM 2625 C CA . SER A 1 330 ? -17.006 -10.870 -10.800 1.00 85.81 330 SER A CA 1
ATOM 2626 C C . SER A 1 330 ? -17.941 -10.977 -9.591 1.00 85.81 330 SER A C 1
ATOM 2628 O O . SER A 1 330 ? -17.558 -11.574 -8.584 1.00 85.81 330 SER A O 1
ATOM 2630 N N . GLY A 1 331 ? -19.123 -10.351 -9.632 1.00 80.00 331 GLY A N 1
ATOM 2631 C CA . GLY A 1 331 ? -20.036 -10.289 -8.488 1.00 80.00 331 GLY A CA 1
ATOM 2632 C C . GLY A 1 331 ? -19.436 -9.555 -7.284 1.00 80.00 331 GLY A C 1
ATOM 2633 O O . GLY A 1 331 ? -19.741 -9.892 -6.144 1.00 80.00 331 GLY A O 1
ATOM 2634 N N . GLY A 1 332 ? -18.534 -8.598 -7.528 1.00 77.50 332 GLY A N 1
ATOM 2635 C CA . GLY A 1 332 ? -17.814 -7.864 -6.487 1.00 77.50 332 GLY A CA 1
ATOM 2636 C C . GLY A 1 332 ? -16.553 -8.567 -5.981 1.00 77.50 332 GLY A C 1
ATOM 2637 O O . GLY A 1 332 ? -15.863 -8.017 -5.126 1.00 77.50 332 GLY A O 1
ATOM 2638 N N . ARG A 1 333 ? -16.193 -9.745 -6.502 1.00 89.31 333 ARG A N 1
ATOM 2639 C CA . ARG A 1 333 ? -14.940 -10.441 -6.160 1.00 89.31 333 ARG A CA 1
ATOM 2640 C C . ARG A 1 333 ? -13.698 -9.680 -6.639 1.00 89.31 333 ARG A C 1
ATOM 2642 O O . ARG A 1 333 ? -12.677 -9.677 -5.957 1.00 89.31 333 ARG A O 1
ATOM 2649 N N . VAL A 1 334 ? -13.783 -9.013 -7.787 1.00 87.75 334 VAL A N 1
ATOM 2650 C CA . VAL A 1 334 ? -12.714 -8.181 -8.351 1.00 87.75 334 VAL A CA 1
ATOM 2651 C C . VAL A 1 334 ? -13.156 -6.724 -8.288 1.00 87.75 334 VAL A C 1
ATOM 2653 O O . VAL A 1 334 ? -14.206 -6.366 -8.812 1.00 87.75 334 VAL A O 1
ATOM 2656 N N . GLY A 1 335 ? -12.374 -5.885 -7.613 1.00 83.94 335 G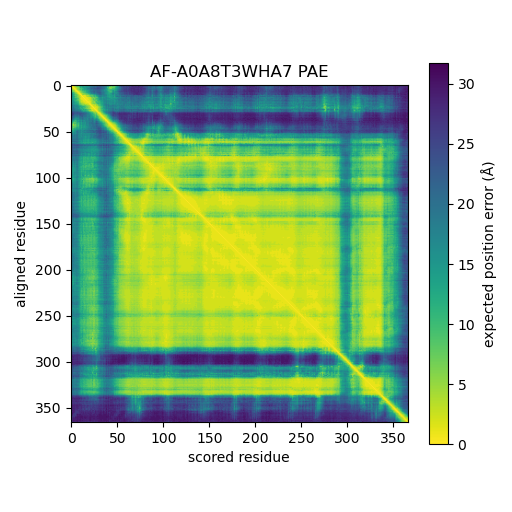LY A N 1
ATOM 2657 C CA . GLY A 1 335 ? -12.578 -4.437 -7.571 1.00 83.94 335 GLY A CA 1
ATOM 2658 C C . GLY A 1 335 ? -11.483 -3.697 -8.330 1.00 83.94 335 GLY A C 1
ATOM 2659 O O . GLY A 1 335 ? -10.411 -4.242 -8.567 1.00 83.94 335 GLY A O 1
ATOM 2660 N N . LEU A 1 336 ? -11.731 -2.435 -8.666 1.00 78.69 336 LEU A N 1
ATOM 2661 C CA . LEU A 1 336 ? -10.747 -1.529 -9.260 1.00 78.69 336 LEU A CA 1
ATOM 2662 C C . LEU A 1 336 ? -10.526 -0.340 -8.322 1.00 78.69 336 LEU A C 1
ATOM 2664 O O . LEU A 1 336 ? -11.479 0.177 -7.739 1.00 78.69 336 LEU A O 1
ATOM 2668 N N . CYS A 1 337 ? -9.271 0.075 -8.166 1.00 74.88 337 CYS A N 1
ATOM 2669 C CA . CYS A 1 337 ? -8.872 1.274 -7.441 1.00 74.88 337 CYS A CA 1
ATOM 2670 C C . CYS A 1 337 ? -8.264 2.287 -8.421 1.00 74.88 337 CYS A C 1
ATOM 2672 O O . CYS A 1 337 ? -7.051 2.509 -8.438 1.00 74.88 337 CYS A O 1
ATOM 2674 N N . SER A 1 338 ? -9.105 2.909 -9.250 1.00 60.56 338 SER A N 1
ATOM 2675 C CA . SER A 1 338 ? -8.689 3.958 -10.185 1.00 60.56 338 SER A CA 1
ATOM 2676 C C . SER A 1 338 ? -9.312 5.307 -9.833 1.00 60.56 338 SER A C 1
ATOM 2678 O O . SER A 1 338 ? -10.437 5.386 -9.345 1.00 60.56 338 SER A O 1
ATOM 2680 N N . HIS A 1 339 ? -8.544 6.374 -10.047 1.00 50.06 339 HIS A N 1
ATOM 2681 C CA . HIS A 1 339 ? -8.946 7.754 -9.781 1.00 50.06 339 HIS A CA 1
ATOM 2682 C C . HIS A 1 339 ? -8.593 8.600 -11.013 1.00 50.06 339 HIS A C 1
ATOM 2684 O O . HIS A 1 339 ? -7.550 9.252 -11.010 1.00 50.06 339 HIS A O 1
ATOM 2690 N N . ASN A 1 340 ? -9.419 8.576 -12.064 1.00 44.00 340 ASN A N 1
ATOM 2691 C CA . ASN A 1 340 ? -9.308 9.554 -13.152 1.00 44.00 340 ASN A CA 1
ATOM 2692 C C . ASN A 1 340 ? -10.168 10.798 -12.817 1.00 44.00 340 ASN A C 1
ATOM 2694 O O . ASN A 1 340 ? -11.128 10.716 -12.050 1.00 44.00 340 ASN A O 1
ATOM 2698 N N . ILE A 1 341 ? -9.781 11.962 -13.350 1.00 35.94 341 ILE A N 1
ATOM 2699 C CA . ILE A 1 341 ? -10.462 13.262 -13.221 1.00 35.94 341 ILE A CA 1
ATOM 2700 C C . ILE A 1 341 ? -11.908 13.228 -13.764 1.00 35.94 341 ILE A C 1
ATOM 2702 O O . ILE A 1 341 ? -12.740 13.983 -13.269 1.00 35.94 341 ILE A O 1
ATOM 2706 N N . SER A 1 342 ? -12.216 12.350 -14.724 1.00 32.94 342 SER A N 1
ATOM 2707 C CA . SER A 1 342 ? -13.507 12.272 -15.428 1.00 32.94 342 SER A CA 1
ATOM 2708 C C . SER A 1 342 ? -14.381 11.064 -15.054 1.00 32.94 342 SER A C 1
ATOM 2710 O O . SER A 1 342 ? -15.604 11.139 -15.163 1.00 32.94 342 SER A O 1
ATOM 2712 N N . LYS A 1 343 ? -13.789 9.952 -14.591 1.00 40.59 343 LYS A N 1
ATOM 2713 C CA . LYS A 1 343 ? -14.514 8.742 -14.167 1.00 40.59 343 LYS A CA 1
ATOM 2714 C C . LYS A 1 343 ? -13.880 8.130 -12.919 1.00 40.59 343 LYS A C 1
ATOM 2716 O O . LYS A 1 343 ? -12.707 7.749 -12.908 1.00 40.59 343 LYS A O 1
ATOM 2721 N N . PHE A 1 344 ? -14.678 8.009 -11.862 1.00 37.56 344 PHE A N 1
ATOM 2722 C CA . PHE A 1 344 ? -14.280 7.346 -10.627 1.00 37.56 344 PHE A CA 1
ATOM 2723 C C . PHE A 1 344 ? -14.627 5.860 -10.717 1.00 37.56 344 PHE A C 1
ATOM 2725 O O . PHE A 1 344 ? -15.789 5.479 -10.620 1.00 37.56 344 PHE A O 1
ATOM 2732 N N . TRP A 1 345 ? -13.613 5.013 -10.888 1.00 48.84 345 TRP A N 1
ATOM 2733 C CA . TRP A 1 345 ? -13.770 3.561 -10.810 1.00 48.84 345 TRP A CA 1
ATOM 2734 C C . TRP A 1 345 ? -13.129 3.072 -9.515 1.00 48.84 345 TRP A C 1
ATOM 2736 O O . TRP A 1 345 ? -12.054 2.470 -9.506 1.00 48.84 345 TRP A O 1
ATOM 2746 N N . CYS A 1 346 ? -13.778 3.386 -8.397 1.00 42.62 346 CYS A N 1
ATOM 2747 C CA . CYS A 1 346 ? -13.440 2.857 -7.081 1.00 42.62 346 CYS A CA 1
ATOM 2748 C C . CYS A 1 346 ? -14.505 1.833 -6.678 1.00 42.62 346 CYS A C 1
ATOM 2750 O O . CYS A 1 346 ? -15.237 2.020 -5.712 1.00 42.62 346 CYS A O 1
ATOM 2752 N N . ASN A 1 347 ? -14.602 0.728 -7.416 1.00 37.78 347 ASN A N 1
ATOM 2753 C CA . ASN A 1 347 ? -15.611 -0.315 -7.174 1.00 37.78 347 ASN A CA 1
ATOM 2754 C C . ASN A 1 347 ? -15.296 -1.205 -5.959 1.00 37.78 347 ASN A C 1
ATOM 2756 O O . ASN A 1 347 ? -15.616 -2.392 -5.939 1.00 37.78 347 ASN A O 1
ATOM 2760 N N . GLY A 1 348 ? -14.640 -0.676 -4.930 1.00 38.66 348 GLY A N 1
ATOM 2761 C CA . GLY A 1 348 ? -14.423 -1.464 -3.721 1.00 38.66 348 GLY A CA 1
ATOM 2762 C C . GLY A 1 348 ? -13.112 -1.244 -3.017 1.00 38.66 348 GLY A C 1
ATOM 2763 O O . GLY A 1 348 ? -12.646 -2.177 -2.369 1.00 38.66 348 GLY A O 1
ATOM 2764 N N . CYS A 1 349 ? -12.537 -0.045 -3.089 1.00 41.28 349 CYS A N 1
ATOM 2765 C CA . CYS A 1 349 ? -11.717 0.319 -1.952 1.00 41.28 349 CYS A CA 1
ATOM 2766 C C . CYS A 1 349 ? -12.668 0.510 -0.782 1.00 41.28 349 CYS A C 1
ATOM 2768 O O . CYS A 1 349 ? -12.719 -0.361 0.067 1.00 41.28 349 CYS A O 1
ATOM 2770 N N . PHE A 1 350 ? -13.510 1.529 -0.749 1.00 47.41 350 PHE A N 1
ATOM 2771 C CA . PHE A 1 350 ? -14.325 1.759 0.430 1.00 47.41 350 PHE A CA 1
ATOM 2772 C C . PHE A 1 350 ? -15.477 2.654 -0.012 1.00 47.41 350 PHE A C 1
ATOM 2774 O O . PHE A 1 350 ? -15.223 3.805 -0.332 1.00 47.41 350 PHE A O 1
ATOM 2781 N N . MET A 1 351 ? -16.703 2.148 -0.102 1.00 34.50 351 MET A N 1
ATOM 2782 C CA . MET A 1 351 ? -17.904 2.967 -0.297 1.00 34.50 351 MET A CA 1
ATOM 2783 C C . MET A 1 351 ? -18.961 2.488 0.707 1.00 34.50 351 MET A C 1
ATOM 2785 O O . MET A 1 351 ? -19.101 1.271 0.883 1.00 34.50 351 MET A O 1
ATOM 2789 N N . PRO A 1 352 ? -19.680 3.388 1.403 1.00 33.28 352 PRO A N 1
ATOM 2790 C CA . PRO A 1 352 ? -20.815 2.989 2.230 1.00 33.28 352 PRO A CA 1
ATOM 2791 C C . PRO A 1 352 ? -21.879 2.342 1.330 1.00 33.28 352 PRO A C 1
ATOM 2793 O O . PRO A 1 352 ? -22.222 2.913 0.301 1.00 33.28 352 PRO A O 1
ATOM 2796 N N . GLY A 1 353 ? -22.379 1.155 1.689 1.00 37.81 353 GLY A N 1
ATOM 2797 C CA . GLY A 1 353 ? -23.421 0.445 0.924 1.00 37.81 353 GLY A CA 1
ATOM 2798 C C . GLY A 1 353 ? -22.974 -0.827 0.190 1.00 37.81 353 GLY A C 1
ATOM 2799 O O . GLY A 1 353 ? -23.823 -1.578 -0.272 1.00 37.81 353 GLY A O 1
ATOM 2800 N N . HIS A 1 354 ? -21.675 -1.139 0.153 1.00 37.16 354 HIS A N 1
ATOM 2801 C CA . HIS A 1 354 ? -21.144 -2.401 -0.397 1.00 37.16 354 HIS A CA 1
ATOM 2802 C C . HIS A 1 354 ? -20.859 -3.467 0.677 1.00 37.16 354 HIS A C 1
ATOM 2804 O O . HIS A 1 354 ? -19.953 -4.288 0.530 1.00 37.16 354 HIS A O 1
ATOM 2810 N N . GLU A 1 355 ? -21.600 -3.452 1.789 1.00 32.91 355 GLU A N 1
ATOM 2811 C CA . GLU A 1 355 ? -21.447 -4.467 2.843 1.00 32.91 355 GLU A CA 1
ATOM 2812 C C . GLU A 1 355 ? -22.107 -5.811 2.476 1.00 32.91 355 GLU A C 1
ATOM 2814 O O . GLU A 1 355 ? -21.776 -6.826 3.080 1.00 32.91 355 GLU A O 1
ATOM 2819 N N . GLN A 1 356 ? -22.953 -5.851 1.441 1.00 29.91 356 GLN A N 1
ATOM 2820 C CA . GLN A 1 356 ? -23.565 -7.037 0.816 1.00 29.91 356 GLN A CA 1
ATOM 2821 C C . GLN A 1 356 ? -23.898 -6.687 -0.663 1.00 29.91 356 GLN A C 1
ATOM 2823 O O . GLN A 1 356 ? -23.680 -5.543 -1.042 1.00 29.91 356 GLN A O 1
ATOM 2828 N N . ILE A 1 357 ? -24.490 -7.600 -1.462 1.00 27.47 357 ILE A N 1
ATOM 2829 C CA . ILE A 1 357 ? -25.109 -7.385 -2.812 1.00 27.47 357 ILE A CA 1
ATOM 2830 C C . ILE A 1 357 ? -24.117 -7.641 -3.976 1.00 27.47 357 ILE A C 1
ATOM 2832 O O . ILE A 1 357 ? -23.184 -6.876 -4.179 1.00 27.47 357 ILE A O 1
ATOM 2836 N N . VAL A 1 358 ? -24.173 -8.686 -4.820 1.00 23.77 358 VAL A N 1
ATOM 2837 C CA . VAL A 1 358 ? -25.262 -9.514 -5.397 1.00 23.77 358 VAL A CA 1
ATOM 2838 C C . VAL A 1 358 ? -26.559 -8.762 -5.707 1.00 23.77 358 VAL A C 1
ATOM 2840 O O . VAL A 1 358 ? -27.444 -8.685 -4.868 1.00 23.77 358 VAL A O 1
ATOM 2843 N N . LYS A 1 359 ? -26.670 -8.375 -6.992 1.00 24.80 359 LYS A N 1
ATOM 2844 C CA . LYS A 1 359 ? -27.845 -7.957 -7.792 1.00 24.80 359 LYS A CA 1
ATOM 2845 C C . LYS A 1 359 ? -28.534 -6.638 -7.431 1.00 24.80 359 LYS A C 1
ATOM 2847 O O . LYS A 1 359 ? -29.236 -6.590 -6.438 1.00 24.80 359 LYS A O 1
ATOM 2852 N N . ILE A 1 360 ? -28.590 -5.735 -8.423 1.00 22.27 360 ILE A N 1
ATOM 2853 C CA . ILE A 1 360 ? -29.864 -5.326 -9.049 1.00 22.27 360 ILE A CA 1
ATOM 2854 C C . ILE A 1 360 ? -29.682 -5.241 -10.579 1.00 22.27 360 ILE A C 1
ATOM 2856 O O . ILE A 1 360 ? -29.007 -4.361 -11.103 1.00 22.27 360 ILE A O 1
ATOM 2860 N N . ARG A 1 361 ? -30.309 -6.178 -11.305 1.00 26.94 361 ARG A N 1
ATOM 2861 C CA . ARG A 1 361 ? -30.853 -5.925 -12.649 1.00 26.94 361 ARG A CA 1
ATOM 2862 C C . ARG A 1 361 ? -32.135 -5.113 -12.446 1.00 26.94 361 ARG A C 1
ATOM 2864 O O . ARG A 1 361 ? -32.976 -5.574 -11.681 1.00 26.94 361 ARG A O 1
ATOM 2871 N N . GLY A 1 362 ? -32.338 -4.038 -13.208 1.00 24.89 362 GLY A N 1
ATOM 2872 C CA . GLY A 1 362 ? -33.688 -3.556 -13.525 1.00 24.89 362 GLY A CA 1
ATOM 2873 C C . GLY A 1 362 ? -33.918 -2.044 -13.469 1.00 24.89 362 GLY A C 1
ATOM 2874 O O . GLY A 1 362 ? -34.098 -1.501 -12.394 1.00 24.89 362 GLY A O 1
ATOM 2875 N N . ARG A 1 363 ? -34.050 -1.467 -14.673 1.00 23.97 363 ARG A N 1
ATOM 2876 C CA . ARG A 1 363 ? -34.871 -0.307 -15.092 1.00 23.97 363 ARG A CA 1
ATOM 2877 C C . ARG A 1 363 ? -34.590 1.113 -14.557 1.00 23.97 363 ARG A C 1
ATOM 2879 O O . ARG A 1 363 ? -34.784 1.413 -13.392 1.00 23.97 363 ARG A O 1
ATOM 2886 N N . LYS A 1 364 ? -34.242 1.949 -15.552 1.00 25.33 364 LYS A N 1
ATOM 2887 C CA . LYS A 1 364 ? -34.721 3.298 -15.928 1.00 25.33 364 LYS A CA 1
ATOM 2888 C C . LYS A 1 364 ? -35.244 4.244 -14.836 1.00 25.33 364 LYS A C 1
ATOM 2890 O O . LYS A 1 364 ? -36.225 3.947 -14.172 1.00 25.33 364 LYS A O 1
ATOM 2895 N N . LEU A 1 365 ? -34.649 5.435 -14.828 1.00 24.50 365 LEU A N 1
ATOM 2896 C CA . LEU A 1 365 ? -35.369 6.714 -14.817 1.00 24.50 365 LEU A CA 1
ATOM 2897 C C . LEU A 1 365 ? -35.496 7.073 -16.317 1.00 24.50 365 LEU A C 1
ATOM 2899 O O . LEU A 1 365 ? -34.478 6.993 -17.006 1.00 24.50 365 LEU A O 1
ATOM 2903 N N . ASP A 1 366 ? -36.633 7.310 -16.965 1.00 31.31 366 ASP A N 1
ATOM 2904 C CA . ASP A 1 366 ? -37.923 7.899 -16.557 1.00 31.31 366 ASP A CA 1
ATOM 2905 C C . ASP A 1 366 ? -38.929 7.018 -15.806 1.00 31.31 366 ASP A C 1
ATOM 2907 O O . ASP A 1 366 ? -39.080 5.822 -16.168 1.00 31.31 366 ASP A O 1
#

Radius of gyration: 21.43 Å; Cα contacts (8 Å, |Δi|>4): 676; chains: 1; bounding box: 71×44×56 Å

pLDDT: mean 73.43, std 22.87, range [22.27, 98.69]

Mean predicted aligned error: 11.43 Å

Nearest PDB structures (foldseek):
  5v1q-assembly1_A  TM=6.535E-01  e=2.218E-03  Streptococcus suis
  5v1t-assembly1_A  TM=5.412E-01  e=1.150E-03  Streptococcus suis
  5v1s-assembly2_B  TM=5.084E-01  e=2.218E-03  Streptococcus suis
  8vpo-assembly1_A  TM=4.729E-01  e=3.900E-02  Paramaledivibacter caminithermalis
  2xu2-assembly1_A  TM=6.273E-01  e=1.042E+00  Pseudomonas aeruginosa PAO1

Solvent-accessible surface area (backbone atoms only — not comparable to full-atom values): 20261 Å² total; per-residue (Å²): 124,76,47,84,36,56,90,81,52,94,52,55,68,62,50,54,58,46,49,55,36,42,52,50,52,53,58,77,43,80,84,67,77,85,73,82,77,74,94,66,67,75,44,76,48,83,74,79,82,57,85,61,65,78,37,80,75,46,70,51,55,72,38,60,87,39,65,30,88,83,37,73,68,47,49,49,30,29,34,34,35,53,35,48,27,48,75,28,26,30,44,81,90,65,35,61,31,92,77,15,43,43,63,52,47,86,40,58,90,69,39,47,89,56,50,34,36,30,47,70,48,59,69,62,51,45,52,45,54,50,51,44,40,55,58,30,52,75,69,78,39,78,76,53,29,36,29,31,24,77,73,21,58,47,32,40,78,94,30,50,69,44,47,52,45,48,43,52,43,26,47,79,67,72,28,23,45,39,33,47,24,65,54,50,70,83,46,75,67,61,45,50,44,33,44,77,32,68,19,38,40,27,38,56,38,64,55,56,83,55,25,44,18,33,35,68,63,66,43,33,65,67,50,45,54,50,31,37,47,59,39,34,77,75,63,28,54,42,28,44,32,28,36,22,39,39,65,33,65,66,19,49,72,27,26,72,53,46,61,60,43,67,79,45,86,38,33,34,37,29,60,50,41,39,51,38,62,68,56,25,33,67,51,61,72,27,55,66,62,53,37,35,97,58,81,86,61,99,85,64,80,79,35,33,46,21,36,76,46,102,82,69,38,35,34,56,69,40,67,19,68,53,45,51,46,49,33,68,71,42,63,66,31,32,20,34,56,45,83,41,100,90,53,79,44,55,65,58,76,43,53,93,80,69,88,60,78,74,85,84,87,82,82,73,89,127

Sequence (366 aa):
MKYEIRNDARHLDEVIRKVARQDVYDFMLERKKPVATRESTVVYVDDIQSRAKITPLGHAEVRTSGKQTKFPDCLLDVNLDFADWCLSNITPDGKLDADGACEYCYAGNWHNQYPFIREVNKIELTRRFREARDIRAKEDLPTRYVRLGKMTDAGPDIFLDHLRITFEVLLDLGLKAIMPTKHLGFYPDIAAHLRATNSTLLYSLGSDEIEKGRTALGRTQDWRMKQARMYLDVGVRAVPYVLIDPTREDGGYFAPILKKALGFPKVLLLPVRITRRDLAETVLGGWGNALGPASVDLFGNGCGGFELDKTTLVHGNELHPNIEKLVAESGGRVGLCSHNISKFWCNGCFMPGHEQIVKIRGRKLD